Protein AF-A0A7S1HQN5-F1 (afdb_monomer)

Radius of gyration: 40.68 Å; Cα contacts (8 Å, |Δi|>4): 90; chains: 1; bounding box: 70×64×127 Å

Organism: NCBI:txid118079

Foldseek 3Di:
DDDDDDDDDPDDPPPPPPPQPPDDDVVVLVVCVVVDDPLLLVLVCLVHVVSVVVVVDDDPPVPDPVSVVSVVVNVVVLVVVLVVLVVVLVVLVVVLVVLVVVLVVLVVVLVVLVVVLVVLVVVLVVLVVVVVVLVVCCVPPDPVVNVVCCVPPVPDPDDSVVVNVVSVVVSVVSVVVSVVSVVVSVVSVVVSVVSVVVSVVSVVPDDDD

Mean predicted aligned error: 15.64 Å

Solvent-accessible surface area (backbone atoms only — not comparable to full-atom values): 12217 Å² total; per-residue (Å²): 139,89,81,87,79,88,83,87,77,86,74,80,77,76,72,79,76,74,76,70,87,78,71,82,54,69,71,58,52,56,51,48,62,74,74,43,58,73,73,55,47,55,46,49,19,74,77,30,70,72,50,28,69,71,68,71,54,83,82,66,52,91,82,38,71,66,43,52,52,47,50,50,50,48,52,52,50,53,51,50,51,51,52,52,49,51,52,53,46,53,51,48,53,51,52,48,52,50,53,52,51,52,48,50,53,45,51,51,53,41,50,51,36,50,50,50,42,53,53,53,51,50,52,50,53,50,53,51,50,51,51,53,51,53,51,49,45,62,73,71,45,58,71,72,57,43,56,49,44,54,71,68,71,61,72,59,96,63,59,71,66,60,56,47,53,52,48,52,53,50,48,52,50,40,52,51,52,38,52,50,45,52,52,53,46,53,53,50,51,55,52,44,51,55,47,53,49,52,44,51,54,51,58,70,74,47,82,80,132

InterPro domains:
  IPR001810 F-box domain [PF00646] (23-55)
  IPR001810 F-box domain [PS50181] (18-70)
  IPR001810 F-box domain [SM00256] (24-64)
  IPR036047 F-box-like domain superfamily [SSF81383] (16-56)

Structure (mmCIF, N/CA/C/O backbone):
data_AF-A0A7S1HQN5-F1
#
_entry.id   AF-A0A7S1HQN5-F1
#
loop_
_atom_site.group_PDB
_atom_site.id
_atom_site.type_symbol
_atom_site.label_atom_id
_atom_site.label_alt_id
_atom_site.label_comp_id
_atom_site.label_asym_id
_atom_site.label_entity_id
_atom_site.label_seq_id
_atom_site.pdbx_PDB_ins_code
_atom_site.Cartn_x
_atom_site.Cartn_y
_atom_site.Cartn_z
_atom_site.occupancy
_atom_site.B_iso_or_equiv
_atom_site.auth_seq_id
_atom_site.auth_comp_id
_atom_site.auth_asym_id
_atom_site.auth_atom_id
_atom_site.pdbx_PDB_model_num
ATOM 1 N N . GLU A 1 1 ? 29.131 -51.169 -78.492 1.00 39.38 1 GLU A N 1
ATOM 2 C CA . GLU A 1 1 ? 29.916 -50.531 -77.412 1.00 39.38 1 GLU A CA 1
ATOM 3 C C . GLU A 1 1 ? 29.096 -49.337 -76.924 1.00 39.38 1 GLU A C 1
ATOM 5 O O . GLU A 1 1 ? 28.818 -48.456 -77.717 1.00 39.38 1 GLU A O 1
ATOM 10 N N . HIS A 1 2 ? 28.244 -49.525 -75.914 1.00 34.28 2 HIS A N 1
ATOM 11 C CA . HIS A 1 2 ? 28.495 -49.282 -74.481 1.00 34.28 2 HIS A CA 1
ATOM 12 C C . HIS A 1 2 ? 28.687 -47.797 -74.118 1.00 34.28 2 HIS A C 1
ATOM 14 O O . HIS A 1 2 ? 29.642 -47.168 -74.552 1.00 34.28 2 HIS A O 1
ATOM 20 N N . GLY A 1 3 ? 27.779 -47.301 -73.265 1.00 35.25 3 GLY A N 1
ATOM 21 C CA . GLY A 1 3 ? 27.790 -45.986 -72.606 1.00 35.25 3 GLY A CA 1
ATOM 22 C C . GLY A 1 3 ? 26.376 -45.388 -72.574 1.00 35.25 3 GLY A C 1
ATOM 23 O O . GLY A 1 3 ? 25.961 -44.786 -73.553 1.00 35.25 3 GLY A O 1
ATOM 24 N N . SER A 1 4 ? 25.508 -45.744 -71.612 1.00 40.41 4 SER A N 1
ATOM 25 C CA . SER A 1 4 ? 25.346 -45.084 -70.290 1.00 40.41 4 SER A CA 1
ATOM 26 C C . SER A 1 4 ? 25.124 -43.570 -70.428 1.00 40.41 4 SER A C 1
ATOM 28 O O . SER A 1 4 ? 25.967 -42.897 -70.993 1.00 40.41 4 SER A O 1
ATOM 30 N N . GLY A 1 5 ? 24.065 -42.929 -69.936 1.00 34.41 5 GLY A N 1
ATOM 31 C CA . GLY A 1 5 ? 23.124 -43.244 -68.861 1.00 34.41 5 GLY A CA 1
ATOM 32 C C . GLY A 1 5 ? 22.882 -41.952 -68.053 1.00 34.41 5 GLY A C 1
ATOM 33 O O . GLY A 1 5 ? 23.788 -41.131 -67.966 1.00 34.41 5 GLY A O 1
ATOM 34 N N . ALA A 1 6 ? 21.693 -41.824 -67.448 1.00 37.53 6 ALA A N 1
ATOM 35 C CA . ALA A 1 6 ? 21.237 -40.749 -66.542 1.00 37.53 6 ALA A CA 1
ATOM 36 C C . ALA A 1 6 ? 20.965 -39.381 -67.212 1.00 37.53 6 ALA A C 1
ATOM 38 O O . ALA A 1 6 ? 21.743 -38.887 -68.010 1.00 37.53 6 ALA A O 1
ATOM 39 N N . GLY A 1 7 ? 19.844 -38.700 -66.982 1.00 34.91 7 GLY A N 1
ATOM 40 C CA . GLY A 1 7 ? 19.031 -38.632 -65.770 1.00 34.91 7 GLY A CA 1
ATOM 41 C C . GLY A 1 7 ? 18.959 -37.160 -65.362 1.00 34.91 7 GLY A C 1
ATOM 42 O O . GLY A 1 7 ? 19.667 -36.737 -64.458 1.00 34.91 7 GLY A O 1
ATOM 43 N N . GLY A 1 8 ? 18.168 -36.365 -66.088 1.00 33.06 8 GLY A N 1
ATOM 44 C CA . GLY A 1 8 ? 17.958 -34.946 -65.801 1.00 33.06 8 GLY A CA 1
ATOM 45 C C . GLY A 1 8 ? 16.796 -34.761 -64.834 1.00 33.06 8 GLY A C 1
ATOM 46 O O . GLY A 1 8 ? 15.653 -34.631 -65.260 1.00 33.06 8 GLY A O 1
ATOM 47 N N . VAL A 1 9 ? 17.093 -34.786 -63.537 1.00 39.12 9 VAL A N 1
ATOM 48 C CA . VAL A 1 9 ? 16.207 -34.274 -62.488 1.00 39.12 9 VAL A CA 1
ATOM 49 C C . VAL A 1 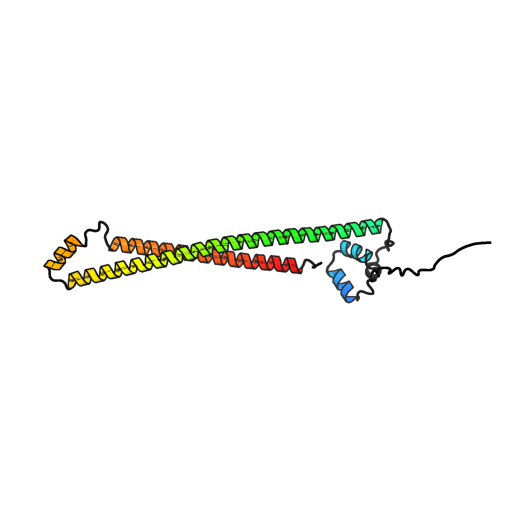9 ? 16.434 -32.764 -62.436 1.00 39.12 9 VAL A C 1
ATOM 51 O O . VAL A 1 9 ? 17.484 -32.319 -61.980 1.00 39.12 9 VAL A O 1
ATOM 54 N N . GLU A 1 10 ? 15.483 -31.968 -62.932 1.00 36.59 10 GLU A N 1
ATOM 55 C CA . GLU A 1 10 ? 15.462 -30.528 -62.657 1.00 36.59 10 GLU A CA 1
ATOM 56 C C . GLU A 1 10 ? 15.078 -30.313 -61.189 1.00 36.59 10 GLU A C 1
ATOM 58 O O . GLU A 1 10 ? 13.911 -30.265 -60.798 1.00 36.59 10 GLU A O 1
ATOM 63 N N . GLU A 1 11 ? 16.108 -30.225 -60.355 1.00 38.91 11 GLU A N 1
ATOM 64 C CA . GLU A 1 11 ? 16.014 -29.766 -58.981 1.00 38.91 11 GLU A CA 1
ATOM 65 C C . GLU A 1 11 ? 15.748 -28.255 -58.992 1.00 38.91 11 GLU A C 1
ATOM 67 O O . GLU A 1 11 ? 16.627 -27.431 -59.255 1.00 38.91 11 GLU A O 1
ATOM 72 N N . GLY A 1 12 ? 14.497 -27.882 -58.720 1.00 36.81 12 GLY A N 1
ATOM 73 C CA . GLY A 1 12 ? 14.101 -26.501 -58.493 1.00 36.81 12 GLY A CA 1
ATOM 74 C C . GLY A 1 12 ? 14.833 -25.914 -57.286 1.00 36.81 12 GLY A C 1
ATOM 75 O O . GLY A 1 12 ? 14.381 -26.043 -56.146 1.00 36.81 12 GLY A O 1
ATOM 76 N N . ARG A 1 13 ? 15.936 -25.201 -57.535 1.00 34.81 13 ARG A N 1
ATOM 77 C CA . ARG A 1 13 ? 16.489 -24.229 -56.587 1.00 34.81 13 ARG A CA 1
ATOM 78 C C . ARG A 1 13 ? 15.478 -23.099 -56.418 1.00 34.81 13 ARG A C 1
ATOM 80 O O . ARG A 1 13 ? 15.417 -22.164 -57.210 1.00 34.81 13 ARG A O 1
ATOM 87 N N . LYS A 1 14 ? 14.686 -23.182 -55.350 1.00 39.41 14 LYS A N 1
ATOM 88 C CA . LYS A 1 14 ? 14.044 -22.012 -54.751 1.00 39.41 14 LYS A CA 1
ATOM 89 C C . LYS A 1 14 ? 15.152 -21.150 -54.153 1.00 39.41 14 LYS A C 1
ATOM 91 O O . LYS A 1 14 ? 15.504 -21.318 -52.987 1.00 39.41 14 LYS A O 1
ATOM 96 N N . ASP A 1 15 ? 15.710 -20.254 -54.961 1.00 34.53 15 ASP A N 1
ATOM 97 C CA . ASP A 1 15 ? 16.406 -19.089 -54.430 1.00 34.53 15 ASP A CA 1
ATOM 98 C C . ASP A 1 15 ? 15.402 -18.350 -53.547 1.00 34.53 15 ASP A C 1
ATOM 100 O O . ASP A 1 15 ? 14.388 -17.826 -54.014 1.00 34.53 15 ASP A O 1
ATOM 104 N N . GLY A 1 16 ? 15.648 -18.408 -52.237 1.00 33.78 16 GLY A N 1
ATOM 105 C CA . GLY A 1 16 ? 14.905 -17.660 -51.243 1.00 33.78 16 GLY A CA 1
ATOM 106 C C . GLY A 1 16 ? 14.997 -16.194 -51.614 1.00 33.78 16 GLY A C 1
ATOM 107 O O . GLY A 1 16 ? 16.048 -15.576 -51.447 1.00 33.78 16 GLY A O 1
ATOM 108 N N . GLY A 1 17 ? 13.898 -15.677 -52.163 1.00 30.86 17 GLY A N 1
ATOM 109 C CA . GLY A 1 17 ? 13.724 -14.281 -52.503 1.00 30.86 17 GLY A CA 1
ATOM 110 C C . GLY A 1 17 ? 14.035 -13.440 -51.280 1.00 30.86 17 GLY A C 1
ATOM 111 O O . GLY A 1 17 ? 13.214 -13.282 -50.383 1.00 30.86 17 GLY A O 1
ATOM 112 N N . MET A 1 18 ? 15.250 -12.906 -51.250 1.00 33.25 18 MET A N 1
ATOM 113 C CA . MET A 1 18 ? 15.574 -11.714 -50.500 1.00 33.25 18 MET A CA 1
ATOM 114 C C . MET A 1 18 ? 14.695 -10.644 -51.138 1.00 33.25 18 MET A C 1
ATOM 116 O O . MET A 1 18 ? 15.048 -10.117 -52.194 1.00 33.25 18 MET A O 1
ATOM 120 N N . GLU A 1 19 ? 13.493 -10.450 -50.581 1.00 38.66 19 GLU A N 1
ATOM 121 C CA . GLU A 1 19 ? 12.560 -9.405 -50.983 1.00 38.66 19 GLU A CA 1
ATOM 122 C C . GLU A 1 19 ? 13.375 -8.121 -51.078 1.00 38.66 19 GLU A C 1
ATOM 124 O O . GLU A 1 19 ? 13.822 -7.552 -50.077 1.00 38.66 19 GLU A O 1
ATOM 129 N N . ARG A 1 20 ? 13.684 -7.721 -52.316 1.00 39.41 20 ARG A N 1
ATOM 130 C CA . ARG A 1 20 ? 14.292 -6.427 -52.569 1.00 39.41 20 ARG A CA 1
ATOM 131 C C . ARG A 1 20 ? 13.315 -5.444 -51.949 1.00 39.41 20 ARG A C 1
ATOM 133 O O . ARG A 1 20 ? 12.133 -5.484 -52.272 1.00 39.41 20 ARG A O 1
ATOM 140 N N . LEU A 1 21 ? 13.809 -4.596 -51.052 1.00 41.56 21 LEU A N 1
ATOM 141 C CA . LEU A 1 21 ? 13.111 -3.399 -50.596 1.00 41.56 21 LEU A CA 1
ATOM 142 C C . LEU A 1 21 ? 12.893 -2.509 -51.826 1.00 41.56 21 LEU A C 1
ATOM 144 O O . LEU A 1 21 ? 13.684 -1.617 -52.131 1.00 41.56 21 LEU A O 1
ATOM 148 N N . VAL A 1 22 ? 11.870 -2.853 -52.603 1.00 45.41 22 VAL A N 1
ATOM 149 C CA . VAL A 1 22 ? 11.403 -2.124 -53.767 1.00 45.41 22 VAL A CA 1
ATOM 150 C C . VAL A 1 22 ? 10.693 -0.907 -53.197 1.00 45.41 22 VAL A C 1
ATOM 152 O O . VAL A 1 22 ? 9.577 -0.978 -52.703 1.00 45.41 22 VAL A O 1
ATOM 155 N N . GLU A 1 23 ? 11.445 0.190 -53.229 1.00 50.91 23 GLU A N 1
ATOM 156 C CA . GLU A 1 23 ? 10.967 1.569 -53.233 1.00 50.91 23 GLU A CA 1
ATOM 157 C C . GLU A 1 23 ? 10.279 2.038 -51.949 1.00 50.91 23 GLU A C 1
ATOM 159 O O . GLU A 1 23 ? 9.060 2.035 -51.821 1.00 50.91 23 GLU A O 1
ATOM 164 N N . LEU A 1 24 ? 11.080 2.553 -51.009 1.00 55.91 24 LEU A N 1
ATOM 165 C CA . LEU A 1 24 ? 10.536 3.441 -49.985 1.00 55.91 24 LEU A CA 1
ATOM 166 C C . LEU A 1 24 ? 10.053 4.750 -50.646 1.00 55.91 24 LEU A C 1
ATOM 168 O O . LEU A 1 24 ? 10.852 5.394 -51.331 1.00 55.91 24 LEU A O 1
ATOM 172 N N . PRO A 1 25 ? 8.797 5.175 -50.413 1.00 62.53 25 PRO A N 1
ATOM 173 C CA . PRO A 1 25 ? 8.310 6.504 -50.771 1.00 62.53 25 PRO A CA 1
ATOM 174 C C . PRO A 1 25 ? 9.179 7.610 -50.156 1.00 62.53 25 PRO A C 1
ATOM 176 O O . PRO A 1 25 ? 9.590 7.508 -48.997 1.00 62.53 25 PRO A O 1
ATOM 179 N N . GLU A 1 26 ? 9.414 8.694 -50.897 1.00 53.81 26 GLU A N 1
ATOM 180 C CA . GLU A 1 26 ? 10.241 9.834 -50.455 1.00 53.81 26 GLU A CA 1
ATOM 181 C C . GLU A 1 26 ? 9.773 10.426 -49.115 1.00 53.81 26 GLU A C 1
ATOM 183 O O . GLU A 1 26 ? 10.587 10.815 -48.279 1.00 53.81 26 GLU A O 1
ATOM 188 N N . SER A 1 27 ? 8.464 10.395 -48.849 1.00 58.38 27 SER A N 1
ATOM 189 C CA . SER A 1 27 ? 7.867 10.834 -47.583 1.00 58.38 27 SER A CA 1
ATOM 190 C C . SER A 1 27 ? 8.352 10.029 -46.370 1.00 58.38 27 SER A C 1
ATOM 192 O O . SER A 1 27 ? 8.625 10.605 -45.315 1.00 58.38 27 SER A O 1
ATOM 194 N N . LEU A 1 28 ? 8.525 8.712 -46.520 1.00 59.78 28 LEU A N 1
ATOM 195 C CA . LEU A 1 28 ? 9.076 7.832 -45.485 1.00 59.78 28 LEU A CA 1
ATOM 196 C C . LEU A 1 28 ? 10.587 8.029 -45.329 1.00 59.78 28 LEU A C 1
ATOM 198 O O . LEU A 1 28 ? 11.104 7.953 -44.216 1.00 59.78 28 LEU A O 1
ATOM 202 N N . LEU A 1 29 ? 11.287 8.338 -46.423 1.00 58.00 29 LEU A N 1
ATOM 203 C CA . LEU A 1 29 ? 12.709 8.677 -46.401 1.00 58.00 29 LEU A CA 1
ATOM 204 C C . LEU A 1 29 ? 12.960 9.950 -45.575 1.00 58.00 29 LEU A C 1
ATOM 206 O O . LEU A 1 29 ? 13.822 9.961 -44.699 1.00 58.00 29 LEU A O 1
ATOM 210 N N . CYS A 1 30 ? 12.154 10.995 -45.784 1.00 53.50 30 CYS A N 1
ATOM 211 C CA . CYS A 1 30 ? 12.228 12.241 -45.018 1.00 53.50 30 CYS A CA 1
ATOM 212 C C . CYS A 1 30 ? 11.888 12.050 -43.531 1.00 53.50 30 CYS A C 1
ATOM 214 O O . CYS A 1 30 ? 12.485 12.703 -42.674 1.00 53.50 30 CYS A O 1
ATOM 216 N N . GLU A 1 31 ? 10.957 11.152 -43.198 1.00 60.62 31 GLU A N 1
ATOM 217 C CA . GLU A 1 31 ? 10.684 10.793 -41.802 1.00 60.62 31 GLU A CA 1
ATOM 218 C C . GLU A 1 31 ? 11.842 10.042 -41.139 1.00 60.62 31 GLU A C 1
ATOM 220 O O . GLU A 1 31 ? 12.148 10.302 -39.973 1.00 60.62 31 GLU A O 1
ATOM 225 N N . LEU A 1 32 ? 12.495 9.129 -41.862 1.00 61.09 32 LEU A N 1
ATOM 226 C CA . LEU A 1 32 ? 13.685 8.427 -41.379 1.00 61.09 32 LEU A CA 1
ATOM 227 C C . LEU A 1 32 ? 14.836 9.416 -41.139 1.00 61.09 32 LEU A C 1
ATOM 229 O O . LEU A 1 32 ? 15.440 9.401 -40.071 1.00 61.09 32 LEU A O 1
ATOM 233 N N . LEU A 1 33 ? 15.070 10.353 -42.060 1.00 56.06 33 LEU A N 1
ATOM 234 C CA . LEU A 1 33 ? 16.088 11.404 -41.914 1.00 56.06 33 LEU A CA 1
ATOM 235 C C . LEU A 1 33 ? 15.863 12.312 -40.692 1.00 56.06 33 LEU A C 1
ATOM 237 O O . LEU A 1 33 ? 16.822 12.833 -40.135 1.00 56.06 33 LEU A O 1
ATOM 241 N N . ARG A 1 34 ? 14.613 12.486 -40.243 1.00 55.81 34 ARG A N 1
ATOM 242 C CA . ARG A 1 34 ? 14.280 13.259 -39.030 1.00 55.81 34 ARG A CA 1
ATOM 243 C C . ARG A 1 34 ? 14.405 12.465 -37.729 1.00 55.81 34 ARG A C 1
ATOM 245 O O . ARG A 1 34 ? 14.485 13.071 -36.665 1.00 55.81 34 ARG A O 1
ATOM 252 N N . LYS A 1 35 ? 14.346 11.132 -37.795 1.00 59.56 35 LYS A N 1
ATOM 253 C CA . LYS A 1 35 ? 14.311 10.239 -36.621 1.00 59.56 35 LYS A CA 1
ATOM 254 C C . LYS A 1 35 ? 15.674 9.634 -36.271 1.00 59.56 35 LYS A C 1
ATOM 256 O O . LYS A 1 35 ? 15.827 9.159 -35.149 1.00 59.56 35 LYS A O 1
ATOM 261 N N . PHE A 1 36 ? 16.622 9.620 -37.206 1.00 58.66 36 PHE A N 1
ATOM 262 C CA . PHE A 1 36 ? 17.917 8.951 -37.066 1.00 58.66 36 PHE A CA 1
ATOM 263 C C . PHE A 1 36 ? 19.077 9.952 -37.171 1.00 58.66 36 PHE A C 1
ATOM 265 O O . PHE A 1 36 ? 19.062 10.831 -38.027 1.00 58.66 36 PHE A O 1
ATOM 272 N N . ASP A 1 37 ? 20.098 9.799 -36.323 1.00 57.59 37 ASP A N 1
ATOM 273 C CA . ASP A 1 37 ? 21.313 10.623 -36.366 1.00 57.59 37 ASP A CA 1
ATOM 274 C C . ASP A 1 37 ? 22.158 10.316 -37.626 1.00 57.59 37 ASP A C 1
ATOM 276 O O . ASP A 1 37 ? 22.124 9.206 -38.164 1.00 57.59 37 ASP A O 1
ATOM 280 N N . THR A 1 38 ? 22.983 11.268 -38.081 1.00 54.00 38 THR A N 1
ATOM 281 C CA . THR A 1 38 ? 23.842 11.172 -39.285 1.00 54.00 38 THR A CA 1
ATOM 282 C C . THR A 1 38 ? 24.621 9.849 -39.449 1.00 54.00 38 THR A C 1
ATOM 284 O O . THR A 1 38 ? 24.620 9.302 -40.554 1.00 54.00 38 THR A O 1
ATOM 287 N N . PRO A 1 39 ? 25.256 9.263 -38.407 1.00 54.50 39 PRO A N 1
ATOM 288 C CA . PRO A 1 39 ? 25.936 7.968 -38.545 1.00 54.50 39 PRO A CA 1
ATOM 289 C C . PRO A 1 39 ? 24.979 6.779 -38.742 1.00 54.50 39 PRO A C 1
ATOM 291 O O . PRO A 1 39 ? 25.347 5.782 -39.362 1.00 54.50 39 PRO A O 1
ATOM 294 N N . GLU A 1 40 ? 23.744 6.866 -38.250 1.00 57.56 40 GLU A N 1
ATOM 295 C CA . GLU A 1 40 ? 22.728 5.818 -38.412 1.00 57.56 40 GLU A CA 1
ATOM 296 C C . GLU A 1 40 ? 22.106 5.858 -39.800 1.00 57.56 40 GLU A C 1
ATOM 298 O O . GLU A 1 40 ? 21.825 4.811 -40.381 1.00 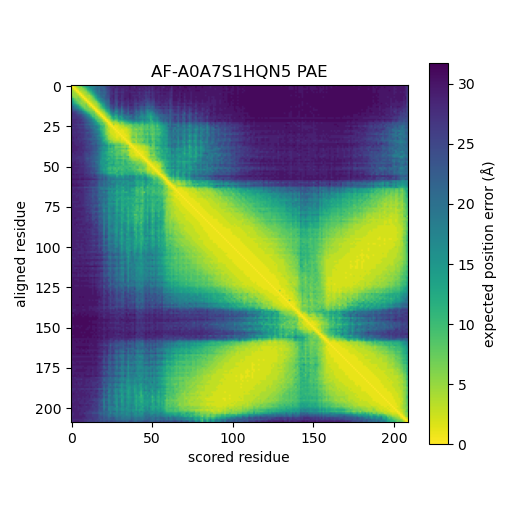57.56 40 GLU A O 1
ATOM 303 N N . LEU A 1 41 ? 21.964 7.059 -40.354 1.00 62.38 41 LEU A N 1
ATOM 304 C CA . LEU A 1 41 ? 21.535 7.275 -41.728 1.00 62.38 41 LEU A CA 1
ATOM 305 C C . LEU A 1 41 ? 22.554 6.746 -42.735 1.00 62.38 41 LEU A C 1
ATOM 307 O O . LEU A 1 41 ? 22.154 6.104 -43.700 1.00 62.38 41 LEU A O 1
ATOM 311 N N . LEU A 1 42 ? 23.855 6.913 -42.478 1.00 55.66 42 LEU A N 1
ATOM 312 C CA . LEU A 1 42 ? 24.919 6.319 -43.298 1.00 55.66 42 LEU A CA 1
ATOM 313 C C . LEU A 1 42 ? 24.898 4.783 -43.254 1.00 55.66 42 LEU A C 1
ATOM 315 O O . LEU A 1 42 ? 25.046 4.123 -44.282 1.00 55.66 42 LEU A O 1
ATOM 319 N N . ALA A 1 43 ? 24.647 4.193 -42.084 1.00 57.75 43 ALA A N 1
ATOM 320 C CA . ALA A 1 43 ? 24.507 2.744 -41.955 1.00 57.75 43 ALA A CA 1
ATOM 321 C C . ALA A 1 43 ? 23.233 2.198 -42.632 1.00 57.75 43 ALA A C 1
ATOM 323 O O . ALA A 1 43 ? 23.263 1.113 -43.216 1.00 57.75 43 ALA A O 1
ATOM 324 N N . LEU A 1 44 ? 22.127 2.949 -42.584 1.00 60.22 44 LEU A N 1
ATOM 325 C CA . LEU A 1 44 ? 20.869 2.620 -43.263 1.00 60.22 44 LEU A CA 1
ATOM 326 C C . LEU A 1 44 ? 20.974 2.809 -44.789 1.00 60.22 44 LEU A C 1
ATOM 328 O O . LEU A 1 44 ? 20.416 2.030 -45.559 1.00 60.22 44 LEU A O 1
ATOM 332 N N . ALA A 1 45 ? 21.730 3.811 -45.236 1.00 60.22 45 ALA A N 1
ATOM 333 C CA . ALA A 1 45 ? 22.074 4.028 -46.638 1.00 60.22 45 ALA A CA 1
ATOM 334 C C . ALA A 1 45 ? 22.897 2.864 -47.208 1.00 60.22 45 ALA A C 1
ATOM 336 O O . ALA A 1 45 ? 22.654 2.432 -48.332 1.00 60.22 45 ALA A O 1
ATOM 337 N N . CYS A 1 46 ? 23.774 2.251 -46.408 1.00 55.84 46 CYS A N 1
ATOM 338 C CA . CYS A 1 46 ? 24.479 1.031 -46.812 1.00 55.84 46 CYS A CA 1
ATOM 339 C C . CYS A 1 46 ? 23.521 -0.161 -47.037 1.00 55.84 46 CYS A C 1
ATOM 341 O O . CYS A 1 46 ? 23.805 -1.062 -47.825 1.00 55.84 46 CYS A O 1
ATOM 343 N N . THR A 1 47 ? 22.362 -0.217 -46.383 1.00 55.00 47 THR A N 1
ATOM 344 C CA . THR A 1 47 ? 21.396 -1.309 -46.600 1.00 55.00 47 THR A CA 1
ATOM 345 C C . THR A 1 47 ? 20.322 -0.979 -47.638 1.00 55.00 47 THR A C 1
ATOM 347 O O . THR A 1 47 ? 19.641 -1.896 -48.098 1.00 55.00 47 THR A O 1
ATOM 350 N N . CYS A 1 48 ? 20.182 0.286 -48.048 1.00 59.44 48 CYS A N 1
ATOM 351 C CA . CYS A 1 48 ? 19.143 0.743 -48.967 1.00 59.44 48 CYS A CA 1
ATOM 352 C C . CYS A 1 48 ? 19.711 1.673 -50.055 1.00 59.44 48 CYS A C 1
ATOM 354 O O . CYS A 1 48 ? 20.041 2.830 -49.799 1.00 59.44 48 CYS A O 1
ATOM 356 N N . ARG A 1 49 ? 19.765 1.176 -51.302 1.00 56.88 49 ARG A N 1
ATOM 357 C CA . ARG A 1 49 ? 20.363 1.867 -52.463 1.00 56.88 49 ARG A CA 1
ATOM 358 C C . ARG A 1 49 ? 19.805 3.285 -52.685 1.00 56.88 49 ARG A C 1
ATOM 360 O O . ARG A 1 49 ? 20.590 4.206 -52.870 1.00 56.88 49 ARG A O 1
ATOM 367 N N . LYS A 1 50 ? 18.483 3.475 -52.560 1.00 57.09 50 LYS A N 1
ATOM 368 C CA . LYS A 1 50 ? 17.826 4.790 -52.717 1.00 57.09 50 LYS A CA 1
ATOM 369 C C . LYS A 1 50 ? 18.185 5.793 -51.608 1.00 57.09 50 LYS A C 1
ATOM 371 O O . LYS A 1 50 ? 18.278 6.984 -51.871 1.00 57.09 50 LYS A O 1
ATOM 376 N N . LEU A 1 51 ? 18.420 5.329 -50.375 1.00 57.00 51 LEU A N 1
ATOM 377 C CA . LEU A 1 51 ? 18.909 6.193 -49.287 1.00 57.00 51 LEU A CA 1
ATOM 378 C C . LEU A 1 51 ? 20.358 6.627 -49.531 1.00 57.00 51 LEU A C 1
ATOM 380 O O . LEU A 1 51 ? 20.722 7.744 -49.184 1.00 57.00 51 LEU A O 1
ATOM 384 N N . ASN A 1 52 ? 21.167 5.766 -50.147 1.00 55.69 52 ASN A N 1
ATOM 385 C CA . ASN A 1 52 ? 22.552 6.077 -50.490 1.00 55.69 52 ASN A CA 1
ATOM 386 C C . ASN A 1 52 ? 22.659 7.128 -51.603 1.00 55.69 52 ASN A C 1
ATOM 388 O O . ASN A 1 52 ? 23.415 8.087 -51.475 1.00 55.69 52 ASN A O 1
ATOM 392 N N . GLU A 1 53 ? 21.838 6.988 -52.648 1.00 60.22 53 GLU A N 1
ATOM 393 C CA . GLU A 1 53 ? 21.720 7.972 -53.734 1.00 60.22 53 GLU A CA 1
ATOM 394 C C . GLU A 1 53 ? 21.284 9.351 -53.211 1.00 60.22 53 GLU A C 1
ATOM 396 O O . GLU A 1 53 ? 21.772 10.374 -53.684 1.00 60.22 53 GLU A O 1
ATOM 401 N N . PHE A 1 54 ? 20.424 9.388 -52.187 1.00 56.31 54 PHE A N 1
ATOM 402 C CA . PHE A 1 54 ? 19.921 10.631 -51.597 1.00 56.31 54 PHE A CA 1
ATOM 403 C C . PHE A 1 54 ? 20.911 11.314 -50.635 1.00 56.31 54 PHE A C 1
ATOM 405 O O . PHE A 1 54 ? 20.934 12.538 -50.536 1.00 56.31 54 PHE A O 1
ATOM 412 N N . VAL A 1 55 ? 21.732 10.545 -49.910 1.00 57.69 55 VAL A N 1
ATOM 413 C CA . VAL A 1 55 ? 22.687 11.075 -48.911 1.00 57.69 55 VAL A CA 1
ATOM 414 C C . VAL A 1 55 ? 24.001 11.554 -49.556 1.00 57.69 55 VAL A C 1
ATOM 416 O O . VAL A 1 55 ? 24.786 12.242 -48.907 1.00 57.69 55 VAL A O 1
ATOM 419 N N . GLY A 1 56 ? 24.245 11.246 -50.836 1.00 51.28 56 GLY A N 1
ATOM 420 C CA . GLY A 1 56 ? 25.433 11.709 -51.567 1.00 51.28 56 GLY A CA 1
ATOM 421 C C . GLY A 1 56 ? 26.755 11.142 -51.033 1.00 51.28 56 GLY A C 1
ATOM 422 O O . GLY A 1 56 ? 27.823 11.683 -51.315 1.00 51.28 56 GLY A O 1
ATOM 423 N N . ALA A 1 57 ? 26.699 10.070 -50.238 1.00 51.94 57 ALA A N 1
ATOM 424 C CA . ALA A 1 57 ? 27.878 9.403 -49.708 1.00 51.94 57 ALA A CA 1
ATOM 425 C C . ALA A 1 57 ? 28.505 8.508 -50.788 1.00 51.94 57 ALA A C 1
ATOM 427 O O . ALA A 1 57 ? 27.792 7.851 -51.546 1.00 51.94 57 ALA A O 1
ATOM 428 N N . HIS A 1 58 ? 29.843 8.471 -50.855 1.00 52.22 58 HIS A N 1
ATOM 429 C CA . HIS A 1 58 ? 30.582 7.541 -51.713 1.00 52.22 58 HIS A CA 1
ATOM 430 C C . HIS A 1 58 ? 29.989 6.130 -51.601 1.00 52.22 58 HIS A C 1
ATOM 432 O O . HIS A 1 58 ? 29.861 5.588 -50.501 1.00 52.22 58 HIS A O 1
ATOM 438 N N . VAL A 1 59 ? 29.607 5.552 -52.743 1.00 53.47 59 VAL A N 1
ATOM 439 C CA . VAL A 1 59 ? 29.008 4.219 -52.830 1.00 53.47 59 VAL A CA 1
ATOM 440 C C . VAL A 1 59 ? 30.005 3.201 -52.277 1.00 53.47 59 VAL A C 1
ATOM 442 O O . VAL A 1 59 ? 30.948 2.808 -52.955 1.00 53.47 59 VAL A O 1
ATOM 445 N N . LEU A 1 60 ? 29.816 2.778 -51.026 1.00 57.53 60 LEU A N 1
ATOM 446 C CA . LEU A 1 60 ? 30.497 1.599 -50.507 1.00 57.53 60 LEU A CA 1
ATOM 447 C C . LEU A 1 60 ? 29.952 0.390 -51.269 1.00 57.53 60 LEU A C 1
ATOM 449 O O . LEU A 1 60 ? 28.784 0.029 -51.107 1.00 57.53 60 LEU A O 1
ATOM 453 N N . GLU A 1 61 ? 30.796 -0.208 -52.110 1.00 60.34 61 GLU A N 1
ATOM 454 C CA . GLU A 1 61 ? 30.454 -1.397 -52.891 1.00 60.34 61 GLU A CA 1
ATOM 455 C C . GLU A 1 61 ? 29.887 -2.497 -51.974 1.00 60.34 61 GLU A C 1
ATOM 457 O O . GLU A 1 61 ? 30.540 -2.882 -50.993 1.00 60.34 61 GLU A O 1
ATOM 462 N N . PRO A 1 62 ? 28.680 -3.021 -52.255 1.00 60.12 62 PRO A N 1
ATOM 463 C CA . PRO A 1 62 ? 28.111 -4.128 -51.502 1.00 60.12 62 PRO A CA 1
ATOM 464 C C . PRO A 1 62 ? 29.071 -5.324 -51.498 1.00 60.12 62 PRO A C 1
ATOM 466 O O . PRO A 1 62 ? 29.293 -5.968 -52.518 1.00 60.12 62 PRO A O 1
ATOM 469 N N . GLY A 1 63 ? 29.640 -5.635 -50.331 1.00 61.75 63 GLY A N 1
ATOM 470 C CA . GLY A 1 63 ? 30.623 -6.713 -50.176 1.00 61.75 63 GLY A CA 1
ATOM 471 C C . GLY A 1 63 ? 32.064 -6.254 -49.948 1.00 61.75 63 GLY A C 1
ATOM 472 O O . GLY A 1 63 ? 32.889 -7.108 -49.615 1.00 61.75 63 GLY A O 1
ATOM 473 N N . SER A 1 64 ? 32.353 -4.948 -50.029 1.00 76.69 64 SER A N 1
ATOM 474 C CA . SER A 1 64 ? 33.638 -4.394 -49.592 1.00 76.69 64 SER A CA 1
ATOM 475 C C . SER A 1 64 ? 33.877 -4.655 -48.098 1.00 76.69 64 SER A C 1
ATOM 477 O O . SER A 1 64 ? 32.946 -4.845 -47.305 1.00 76.69 64 SER A O 1
ATOM 479 N N . GLU A 1 65 ? 35.142 -4.686 -47.685 1.00 77.00 65 GLU A N 1
ATOM 480 C CA . GLU A 1 65 ? 35.489 -4.898 -46.277 1.00 77.00 65 GLU A CA 1
ATOM 481 C C . GLU A 1 65 ? 34.957 -3.762 -45.385 1.00 77.00 65 GLU A C 1
ATOM 483 O O . GLU A 1 65 ? 34.460 -4.003 -44.283 1.00 77.00 65 GLU A O 1
ATOM 488 N N . GLU A 1 66 ? 34.978 -2.530 -45.894 1.00 73.12 66 GLU A N 1
ATOM 489 C CA . GLU A 1 66 ? 34.427 -1.344 -45.233 1.00 73.12 66 GLU A CA 1
ATOM 490 C C . GLU A 1 66 ? 32.907 -1.441 -45.062 1.00 73.12 66 GLU A C 1
ATOM 492 O O . GLU A 1 66 ? 32.400 -1.179 -43.971 1.00 73.12 66 GLU A O 1
ATOM 497 N N . TYR A 1 67 ? 32.189 -1.926 -46.082 1.00 71.19 67 TYR A N 1
ATOM 498 C CA . TYR A 1 67 ? 30.753 -2.208 -46.017 1.00 71.19 67 TYR A CA 1
ATOM 499 C C . TYR A 1 67 ? 30.408 -3.246 -44.940 1.00 71.19 67 TYR A C 1
ATOM 501 O O . TYR A 1 67 ? 29.444 -3.095 -44.184 1.00 71.19 67 TYR A O 1
ATOM 509 N N . ARG A 1 68 ? 31.193 -4.328 -44.851 1.00 73.44 68 ARG A N 1
ATOM 510 C CA . ARG A 1 68 ? 30.984 -5.364 -43.825 1.00 73.44 68 ARG A CA 1
ATOM 511 C C . ARG A 1 68 ? 31.203 -4.799 -42.424 1.00 73.44 68 ARG A C 1
ATOM 513 O O . ARG A 1 68 ? 30.361 -5.014 -41.554 1.00 73.44 68 ARG A O 1
ATOM 520 N N . LYS A 1 69 ? 32.272 -4.021 -42.224 1.00 75.44 69 LYS A N 1
ATOM 521 C CA . LYS A 1 69 ? 32.591 -3.384 -40.936 1.00 75.44 69 LYS A CA 1
ATOM 522 C C . LYS A 1 69 ? 31.501 -2.408 -40.484 1.00 75.44 69 LYS A C 1
ATOM 524 O O . LYS A 1 69 ? 31.077 -2.474 -39.329 1.00 75.44 69 LYS A O 1
ATOM 529 N N . THR A 1 70 ? 31.001 -1.544 -41.369 1.00 76.00 70 THR A N 1
ATOM 530 C CA . THR A 1 70 ? 29.929 -0.585 -41.035 1.00 76.00 70 THR A CA 1
ATOM 531 C C . THR A 1 70 ? 28.600 -1.285 -40.748 1.00 76.00 70 THR A C 1
ATOM 533 O O . THR A 1 70 ? 27.944 -0.974 -39.750 1.00 76.00 70 THR A O 1
ATOM 536 N N . LYS A 1 71 ? 28.233 -2.299 -41.544 1.00 73.62 71 LYS A N 1
ATOM 537 C CA . LYS A 1 71 ? 27.044 -3.133 -41.300 1.00 73.62 71 LYS A CA 1
ATOM 538 C C . LYS A 1 71 ? 27.119 -3.865 -39.957 1.00 73.62 71 LYS A C 1
ATOM 540 O O . LYS A 1 71 ? 26.146 -3.865 -39.201 1.00 73.62 71 LYS A O 1
ATOM 545 N N . GLU A 1 72 ? 28.258 -4.473 -39.631 1.00 78.44 72 GLU A N 1
ATOM 546 C CA . GLU A 1 72 ? 28.462 -5.135 -38.339 1.00 78.44 72 GLU A CA 1
ATOM 547 C C . GLU A 1 72 ? 28.391 -4.152 -37.166 1.00 78.44 72 GLU A C 1
ATOM 549 O O . GLU A 1 72 ? 27.750 -4.454 -36.156 1.00 78.44 72 GLU A O 1
ATOM 554 N N . ALA A 1 73 ? 28.998 -2.968 -37.295 1.00 76.44 73 ALA A N 1
ATOM 555 C CA . ALA A 1 73 ? 28.931 -1.922 -36.277 1.00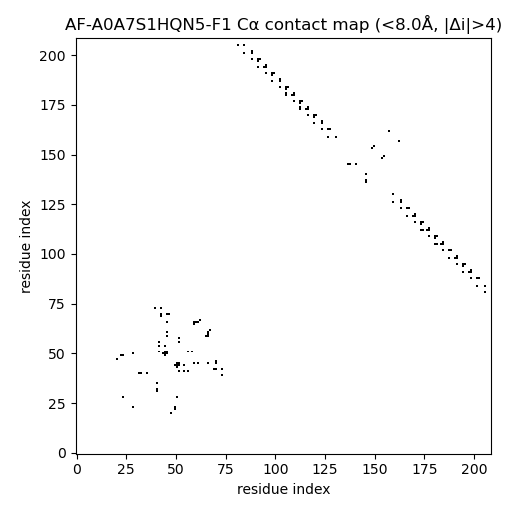 76.44 73 ALA A CA 1
ATOM 556 C C . ALA A 1 73 ? 27.480 -1.487 -36.006 1.00 76.44 73 ALA A C 1
ATOM 558 O O . ALA A 1 73 ? 27.063 -1.420 -34.845 1.00 76.44 73 ALA A O 1
ATOM 559 N N . PHE A 1 74 ? 26.682 -1.296 -37.059 1.00 79.00 74 PHE A N 1
ATOM 560 C CA . PHE A 1 74 ? 25.258 -0.975 -36.948 1.00 79.00 74 PHE A CA 1
ATOM 561 C C . PHE A 1 74 ? 24.454 -2.082 -36.257 1.00 79.00 74 PHE A C 1
ATOM 563 O O . PHE A 1 74 ? 23.693 -1.814 -35.323 1.00 79.00 74 PHE A O 1
ATOM 570 N N . LEU A 1 75 ? 24.642 -3.344 -36.660 1.00 79.50 75 LEU A N 1
ATOM 571 C CA . LEU A 1 75 ? 23.951 -4.480 -36.039 1.00 79.50 75 LEU A CA 1
ATOM 572 C C . LEU A 1 75 ? 24.312 -4.619 -34.553 1.00 79.50 75 LEU A C 1
ATOM 574 O O . LEU A 1 75 ? 23.425 -4.832 -33.721 1.00 79.50 75 LEU A O 1
ATOM 578 N N . ARG A 1 76 ? 25.588 -4.425 -34.196 1.00 81.62 76 ARG A N 1
ATOM 579 C CA . ARG A 1 76 ? 26.043 -4.392 -32.796 1.00 81.62 76 ARG A CA 1
ATOM 580 C C . ARG A 1 76 ? 25.385 -3.252 -32.020 1.00 81.62 76 ARG A C 1
ATOM 582 O O . ARG A 1 76 ? 24.910 -3.470 -30.905 1.00 81.62 76 ARG A O 1
ATOM 589 N N . GLN A 1 77 ? 25.309 -2.053 -32.596 1.00 81.44 77 GLN A N 1
ATOM 590 C CA . GLN A 1 77 ? 24.664 -0.899 -31.965 1.00 81.44 77 GLN A CA 1
ATOM 591 C C . GLN A 1 77 ? 23.161 -1.135 -31.749 1.00 81.44 77 GLN A C 1
ATOM 593 O O . GLN A 1 77 ? 22.657 -0.891 -30.649 1.00 81.44 77 GLN A O 1
ATOM 598 N N . LYS A 1 78 ? 22.456 -1.678 -32.750 1.00 80.12 78 LYS A N 1
ATOM 599 C CA . LYS A 1 78 ? 21.037 -2.056 -32.655 1.00 80.12 78 LYS A CA 1
ATOM 600 C C . LYS A 1 78 ? 20.805 -3.079 -31.540 1.00 80.12 78 LYS A C 1
ATOM 602 O O . LYS A 1 78 ? 19.942 -2.869 -30.686 1.00 80.12 78 LYS A O 1
ATOM 607 N N . LEU A 1 79 ? 21.618 -4.137 -31.488 1.00 83.00 79 LEU A N 1
ATOM 608 C CA . LEU A 1 79 ? 21.544 -5.160 -30.442 1.00 83.00 79 LEU A CA 1
ATOM 609 C C . LEU A 1 79 ? 21.819 -4.577 -29.048 1.00 83.00 79 LEU A C 1
ATOM 611 O O . LEU A 1 79 ? 21.125 -4.903 -28.085 1.00 83.00 79 LEU A O 1
ATOM 615 N N . ASN A 1 80 ? 22.800 -3.680 -28.925 1.00 84.75 80 ASN A N 1
ATOM 616 C CA . ASN A 1 80 ? 23.110 -3.010 -27.662 1.00 84.75 80 ASN A CA 1
ATOM 617 C C . ASN A 1 80 ? 21.957 -2.118 -27.185 1.00 84.75 80 ASN A C 1
ATOM 619 O O . ASN A 1 80 ? 21.629 -2.135 -25.996 1.00 84.75 80 ASN A O 1
ATOM 623 N N . ARG A 1 81 ? 21.301 -1.382 -28.091 1.00 85.00 81 ARG A N 1
ATOM 624 C CA . ARG A 1 81 ? 20.095 -0.595 -27.778 1.00 85.00 81 ARG A CA 1
ATOM 625 C C . ARG A 1 81 ? 18.959 -1.482 -27.295 1.00 85.00 81 ARG A C 1
ATOM 627 O O . ARG A 1 81 ? 18.370 -1.190 -26.256 1.00 85.00 81 ARG A O 1
ATOM 634 N N . GLN A 1 82 ? 18.716 -2.591 -27.989 1.00 84.31 82 GLN A N 1
ATOM 635 C CA . GLN A 1 82 ? 17.695 -3.564 -27.609 1.00 84.31 82 GLN A CA 1
ATOM 636 C C . GLN A 1 82 ? 17.974 -4.154 -26.222 1.00 84.31 82 GLN A C 1
ATOM 638 O O . GLN A 1 82 ? 17.108 -4.121 -25.353 1.00 84.31 82 GLN A O 1
ATOM 643 N N . ARG A 1 83 ? 19.204 -4.614 -25.963 1.00 87.69 83 ARG A N 1
ATOM 644 C CA . ARG A 1 83 ? 19.609 -5.134 -24.646 1.00 87.69 83 ARG A CA 1
ATOM 645 C C . ARG A 1 83 ? 19.478 -4.082 -23.547 1.00 87.69 83 ARG A C 1
ATOM 647 O O . ARG A 1 83 ? 19.027 -4.403 -22.451 1.00 87.69 83 ARG A O 1
ATOM 654 N N . LYS A 1 84 ? 19.849 -2.827 -23.821 1.00 89.06 84 LYS A N 1
ATOM 655 C CA . LYS A 1 84 ? 19.702 -1.715 -22.869 1.00 89.06 84 LYS A CA 1
ATOM 656 C C . LYS A 1 84 ? 18.231 -1.451 -22.547 1.00 89.06 84 LYS A C 1
ATOM 658 O O . LYS A 1 84 ? 17.902 -1.267 -21.379 1.00 89.06 84 LYS A O 1
ATOM 663 N N . ALA A 1 85 ? 17.360 -1.456 -23.553 1.00 86.94 85 ALA A N 1
ATOM 664 C CA . ALA A 1 85 ? 15.927 -1.287 -23.356 1.00 86.94 85 ALA A CA 1
ATOM 665 C C . ALA A 1 85 ? 15.313 -2.468 -22.588 1.00 86.94 85 ALA A C 1
ATOM 667 O O . ALA A 1 85 ? 14.594 -2.242 -21.622 1.00 86.94 85 ALA A O 1
ATOM 668 N N . GLN A 1 86 ? 15.688 -3.707 -22.920 1.00 89.38 86 GLN A N 1
ATOM 669 C CA . GLN A 1 86 ? 15.240 -4.896 -22.191 1.00 89.38 86 GLN A CA 1
ATOM 670 C C . GLN A 1 86 ? 15.661 -4.858 -20.717 1.00 89.38 86 GLN A C 1
ATOM 672 O O . GLN A 1 86 ? 14.851 -5.125 -19.838 1.00 89.38 86 GLN A O 1
ATOM 677 N N . ARG A 1 87 ? 16.911 -4.476 -20.421 1.00 92.25 87 ARG A N 1
ATOM 678 C CA . ARG A 1 87 ? 17.378 -4.318 -19.032 1.00 92.25 87 ARG A CA 1
ATOM 679 C C . ARG A 1 87 ? 16.547 -3.288 -18.272 1.00 92.25 87 ARG A C 1
ATOM 681 O O . ARG A 1 87 ? 16.149 -3.555 -17.147 1.00 92.25 87 ARG A O 1
ATOM 688 N N . LYS A 1 88 ? 16.263 -2.137 -18.890 1.00 92.31 88 LYS A N 1
ATOM 689 C CA . LYS A 1 88 ? 15.396 -1.111 -18.291 1.00 92.31 88 LYS A CA 1
ATOM 690 C C . LYS A 1 88 ? 13.980 -1.634 -18.039 1.00 92.31 88 LYS A C 1
ATOM 692 O O . LYS A 1 88 ? 13.441 -1.381 -16.970 1.00 92.31 88 LYS A O 1
ATOM 697 N N . ALA A 1 89 ? 13.406 -2.376 -18.987 1.00 92.06 89 ALA A N 1
ATOM 698 C CA . ALA A 1 89 ? 12.079 -2.968 -18.837 1.00 92.06 89 ALA A CA 1
ATOM 699 C C . ALA A 1 89 ? 12.040 -3.957 -17.666 1.00 92.06 89 ALA A C 1
ATOM 701 O O . ALA A 1 89 ? 11.167 -3.843 -16.814 1.00 92.06 89 ALA A O 1
ATOM 702 N N . ASN A 1 90 ? 13.034 -4.844 -17.568 1.00 94.12 90 ASN A N 1
ATOM 703 C CA . ASN A 1 90 ? 13.132 -5.802 -16.468 1.00 94.12 90 ASN A CA 1
ATOM 704 C C . ASN A 1 90 ? 13.246 -5.101 -15.102 1.00 94.12 90 ASN A C 1
ATOM 706 O O . ASN A 1 90 ? 12.610 -5.530 -14.148 1.00 94.12 90 ASN A O 1
ATOM 710 N N . ILE A 1 91 ? 14.030 -4.019 -15.002 1.00 95.62 91 ILE A N 1
ATOM 711 C CA . ILE A 1 91 ? 14.150 -3.238 -13.756 1.00 95.62 91 ILE A CA 1
ATOM 712 C C . ILE A 1 91 ? 12.791 -2.653 -13.359 1.00 95.62 91 ILE A C 1
ATOM 714 O O . ILE A 1 91 ? 12.368 -2.824 -12.219 1.00 95.62 91 ILE A O 1
ATOM 718 N N . LEU A 1 92 ? 12.080 -2.026 -14.302 1.00 95.50 92 LEU A N 1
ATOM 719 C CA . LEU A 1 92 ? 10.746 -1.475 -14.048 1.00 95.50 92 LEU A CA 1
ATOM 720 C C . LEU A 1 92 ? 9.743 -2.563 -13.641 1.00 95.50 92 LEU A C 1
ATOM 722 O O . LEU A 1 92 ? 8.947 -2.348 -12.733 1.00 95.50 92 LEU A O 1
ATOM 726 N N . GLU A 1 93 ? 9.783 -3.736 -14.274 1.00 95.44 93 GLU A N 1
ATOM 727 C CA . GLU A 1 93 ? 8.919 -4.867 -13.912 1.00 95.44 93 GLU A CA 1
ATOM 728 C C . GLU A 1 93 ? 9.202 -5.369 -12.489 1.00 95.44 93 GLU A C 1
ATOM 730 O O . GLU A 1 93 ? 8.256 -5.611 -11.737 1.00 95.44 93 GLU A O 1
ATOM 735 N N . CYS A 1 94 ? 10.472 -5.452 -12.081 1.00 96.75 94 CYS A N 1
ATOM 736 C CA . CYS A 1 94 ? 10.841 -5.764 -10.698 1.00 96.75 94 CYS A CA 1
ATOM 737 C C . CYS A 1 94 ? 10.325 -4.699 -9.716 1.00 96.75 94 CYS A C 1
ATOM 739 O O . CYS A 1 94 ? 9.682 -5.041 -8.726 1.00 96.75 94 CYS A O 1
ATOM 741 N N . GLU A 1 95 ? 10.523 -3.410 -10.011 1.00 96.88 95 GLU A N 1
ATOM 742 C CA . GLU A 1 95 ? 10.037 -2.316 -9.157 1.00 96.88 95 GLU A CA 1
ATOM 743 C C . GLU A 1 95 ? 8.507 -2.323 -9.013 1.00 96.88 95 GLU A C 1
ATOM 745 O O . GLU A 1 95 ? 7.981 -2.109 -7.919 1.00 96.88 95 GLU A O 1
ATOM 750 N N . ILE A 1 96 ? 7.780 -2.612 -10.097 1.00 97.44 96 ILE A N 1
ATOM 751 C CA . ILE A 1 96 ? 6.320 -2.783 -10.088 1.00 97.44 96 ILE A CA 1
ATOM 752 C C . ILE A 1 96 ? 5.922 -3.950 -9.180 1.00 97.44 96 ILE A C 1
ATOM 754 O O . ILE A 1 96 ? 4.981 -3.829 -8.390 1.00 97.44 96 ILE A O 1
ATOM 758 N N . GLN A 1 97 ? 6.617 -5.086 -9.268 1.00 97.62 97 GLN A N 1
ATOM 759 C CA . GLN A 1 97 ? 6.342 -6.239 -8.408 1.00 97.62 97 GLN A CA 1
ATOM 760 C C . GLN A 1 97 ? 6.576 -5.918 -6.930 1.00 97.62 97 GLN A C 1
ATOM 762 O O . GLN A 1 97 ? 5.752 -6.296 -6.093 1.00 97.62 97 GLN A O 1
ATOM 767 N N . ASP A 1 98 ? 7.643 -5.192 -6.606 1.00 97.56 98 ASP A N 1
ATOM 768 C CA . ASP A 1 98 ? 7.956 -4.809 -5.230 1.00 97.56 98 ASP A CA 1
ATOM 769 C C . ASP A 1 98 ? 6.941 -3.810 -4.669 1.00 97.56 98 ASP A C 1
ATOM 771 O O . ASP A 1 98 ? 6.400 -4.032 -3.584 1.00 97.56 98 ASP A O 1
ATOM 775 N N . VAL A 1 99 ? 6.559 -2.783 -5.437 1.00 97.31 99 VAL A N 1
ATOM 776 C CA . VAL A 1 99 ? 5.484 -1.856 -5.034 1.00 97.31 99 VAL A CA 1
ATOM 777 C C . VAL A 1 99 ? 4.160 -2.602 -4.831 1.00 97.31 99 VAL A C 1
ATOM 779 O O . VA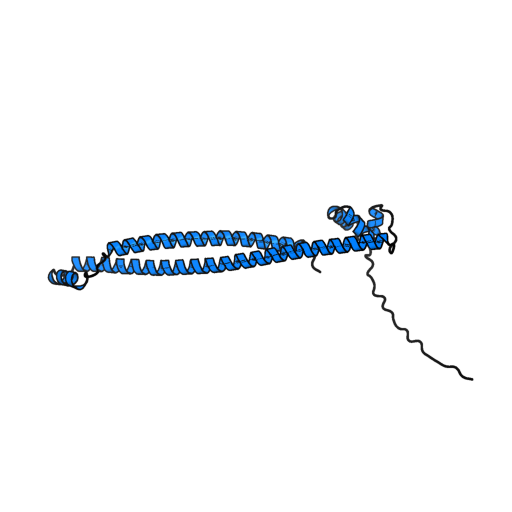L A 1 99 ? 3.430 -2.316 -3.883 1.00 97.31 99 VAL A O 1
ATOM 782 N N . ASN A 1 100 ? 3.853 -3.601 -5.662 1.00 97.00 100 ASN A N 1
ATOM 783 C CA . ASN A 1 100 ? 2.665 -4.440 -5.489 1.00 97.00 100 ASN A CA 1
ATOM 784 C C . ASN A 1 100 ? 2.728 -5.329 -4.235 1.00 97.00 100 ASN A C 1
ATOM 786 O O . ASN A 1 100 ? 1.702 -5.570 -3.593 1.00 97.00 100 ASN A O 1
ATOM 790 N N . ARG A 1 101 ? 3.910 -5.832 -3.860 1.00 97.31 101 ARG A N 1
ATOM 791 C CA . ARG A 1 101 ? 4.110 -6.553 -2.589 1.00 97.31 101 ARG A CA 1
ATOM 792 C C . ARG A 1 101 ? 3.859 -5.629 -1.401 1.00 97.31 101 ARG A C 1
ATOM 794 O O . ARG A 1 101 ? 3.052 -5.978 -0.547 1.00 97.31 101 ARG A O 1
ATOM 801 N N . GLU A 1 102 ? 4.449 -4.440 -1.397 1.00 96.56 102 GLU A N 1
ATOM 802 C CA . GLU A 1 102 ? 4.224 -3.434 -0.348 1.00 96.56 102 GLU A CA 1
ATOM 803 C C . GLU A 1 102 ? 2.757 -2.978 -0.268 1.00 96.56 102 GLU A C 1
ATOM 805 O O . GLU A 1 102 ? 2.211 -2.758 0.808 1.00 96.56 102 GLU A O 1
ATOM 810 N N . MET A 1 103 ? 2.076 -2.848 -1.407 1.00 97.12 103 MET A N 1
ATOM 811 C CA . MET A 1 103 ? 0.644 -2.539 -1.450 1.00 97.12 103 MET A CA 1
ATOM 812 C C . MET A 1 103 ? -0.207 -3.620 -0.776 1.00 97.12 103 MET A C 1
ATOM 814 O O . MET A 1 103 ? -1.202 -3.297 -0.124 1.00 97.12 103 MET A O 1
ATOM 818 N N . ARG A 1 104 ? 0.163 -4.899 -0.926 1.00 97.38 104 ARG A N 1
ATOM 819 C CA . ARG A 1 104 ? -0.528 -6.011 -0.257 1.00 97.38 104 ARG A CA 1
ATOM 820 C C . ARG A 1 104 ? -0.334 -5.960 1.253 1.00 97.38 104 ARG A C 1
ATOM 822 O O . ARG A 1 104 ? -1.331 -6.029 1.964 1.00 97.38 104 ARG A O 1
ATOM 829 N N . THR A 1 105 ? 0.890 -5.732 1.724 1.00 97.31 105 THR A N 1
ATOM 830 C CA . THR A 1 105 ? 1.163 -5.634 3.167 1.00 97.31 105 THR A CA 1
ATOM 831 C C . THR A 1 105 ? 0.440 -4.445 3.802 1.00 97.31 105 THR A C 1
ATOM 833 O O . THR A 1 105 ? -0.204 -4.599 4.834 1.00 97.31 105 THR A O 1
ATOM 836 N N . LEU A 1 106 ? 0.423 -3.279 3.145 1.00 97.38 106 LEU A N 1
ATOM 837 C CA . LEU A 1 106 ? -0.349 -2.122 3.621 1.00 97.38 106 LEU A CA 1
ATOM 838 C C . LEU A 1 106 ? -1.863 -2.388 3.640 1.00 97.38 106 LEU A C 1
ATOM 840 O O . LEU A 1 106 ? -2.575 -1.885 4.507 1.00 97.38 106 LEU A O 1
ATOM 844 N N . LYS A 1 107 ? -2.379 -3.169 2.684 1.00 97.44 107 LYS A N 1
ATOM 845 C CA . LYS A 1 107 ? -3.796 -3.555 2.652 1.00 97.44 107 LYS A CA 1
ATOM 846 C C . LYS A 1 107 ? -4.149 -4.494 3.807 1.00 97.44 107 LYS A C 1
ATOM 848 O O . LYS A 1 107 ? -5.228 -4.357 4.382 1.00 97.44 107 LYS A O 1
ATOM 853 N N . GLU A 1 108 ? -3.265 -5.429 4.135 1.00 97.81 108 GLU A N 1
ATOM 854 C CA . GLU A 1 108 ? -3.398 -6.314 5.297 1.00 97.81 108 GLU A CA 1
ATOM 855 C C . GLU A 1 108 ? -3.377 -5.506 6.601 1.00 97.81 108 GLU A C 1
ATOM 857 O O . GLU A 1 108 ? -4.327 -5.606 7.377 1.00 97.81 108 GLU A O 1
ATOM 862 N N . GLU A 1 109 ? -2.403 -4.606 6.768 1.00 97.31 109 GLU A N 1
ATOM 863 C CA . GLU A 1 109 ? -2.305 -3.687 7.914 1.00 97.31 109 GLU A CA 1
ATOM 864 C C . GLU A 1 109 ? -3.575 -2.827 8.064 1.00 97.31 109 GLU A C 1
ATOM 866 O O . GLU A 1 109 ? -4.148 -2.703 9.148 1.00 97.31 109 GLU A O 1
ATOM 871 N N . ALA A 1 110 ? -4.094 -2.274 6.962 1.00 97.38 110 ALA A N 1
ATOM 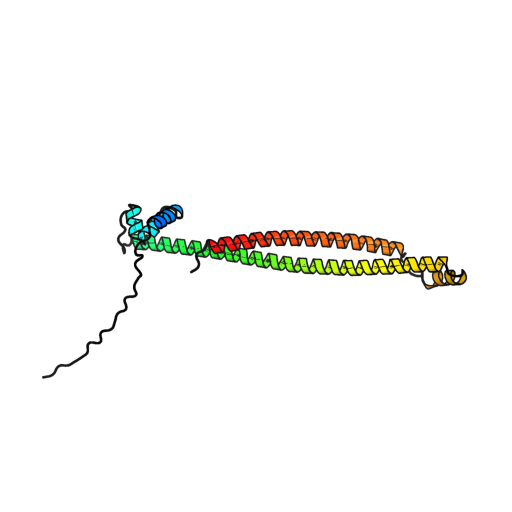872 C CA . ALA A 1 110 ? -5.333 -1.498 6.980 1.00 97.38 110 ALA A CA 1
ATOM 873 C C . ALA A 1 110 ? -6.552 -2.338 7.399 1.00 97.38 110 ALA A C 1
ATOM 875 O O . ALA A 1 110 ? -7.441 -1.837 8.093 1.00 97.38 110 ALA A O 1
ATOM 876 N N . ASN A 1 111 ? -6.622 -3.600 6.968 1.00 97.88 111 ASN A N 1
ATOM 877 C CA . ASN A 1 111 ? -7.703 -4.509 7.347 1.00 97.88 111 ASN A CA 1
ATOM 878 C C . ASN A 1 111 ? -7.629 -4.883 8.829 1.00 97.88 111 ASN A C 1
ATOM 880 O O . ASN A 1 111 ? -8.661 -4.903 9.501 1.00 97.88 111 ASN A O 1
ATOM 884 N N . GLU A 1 112 ? -6.429 -5.127 9.347 1.00 97.19 112 GLU A N 1
ATOM 885 C CA . GLU A 1 112 ? -6.202 -5.392 10.764 1.00 97.19 112 GLU A CA 1
ATOM 886 C C . GLU A 1 112 ? -6.619 -4.195 11.624 1.00 97.19 112 GLU A C 1
ATOM 888 O O . GLU A 1 112 ? -7.441 -4.344 12.528 1.00 97.19 112 GLU A O 1
ATOM 893 N N . LEU A 1 113 ? -6.187 -2.982 11.266 1.00 97.25 113 LEU A N 1
ATOM 894 C CA . LEU A 1 113 ? -6.583 -1.755 11.964 1.00 97.25 113 LEU A CA 1
ATOM 895 C C . LEU A 1 113 ? -8.098 -1.509 11.914 1.00 97.25 113 LEU A C 1
ATOM 897 O O . LEU A 1 113 ? -8.683 -1.068 12.902 1.00 97.25 113 LEU A O 1
ATOM 901 N N . ARG A 1 114 ? -8.767 -1.815 10.793 1.00 97.38 114 ARG A N 1
ATOM 902 C CA . ARG A 1 114 ? -10.240 -1.742 10.697 1.00 97.38 114 ARG A CA 1
ATOM 903 C C . ARG A 1 114 ? -10.925 -2.755 11.606 1.00 97.38 114 ARG A C 1
ATOM 905 O O . ARG A 1 114 ? -11.926 -2.424 12.241 1.00 97.38 114 ARG A O 1
ATOM 912 N N . ASN A 1 115 ? -10.409 -3.980 11.662 1.00 97.25 115 ASN A N 1
ATOM 913 C CA . ASN A 1 115 ? -10.940 -5.013 12.543 1.00 97.25 115 ASN A CA 1
ATOM 914 C C . ASN A 1 115 ? -10.761 -4.622 14.010 1.00 97.25 115 ASN A C 1
ATOM 916 O O . ASN A 1 115 ? -11.724 -4.720 14.772 1.00 97.25 115 ASN A O 1
ATOM 920 N N . GLN A 1 116 ? -9.583 -4.115 14.373 1.00 95.62 116 GLN A N 1
ATOM 921 C CA . GLN A 1 116 ? -9.286 -3.624 15.713 1.00 95.62 116 GLN A CA 1
ATOM 922 C C . GLN A 1 116 ? -10.217 -2.470 16.100 1.00 95.62 116 GLN A C 1
ATOM 924 O O . GLN A 1 116 ? -10.864 -2.520 17.142 1.00 95.62 116 GLN A O 1
ATOM 929 N N . GLU A 1 117 ? -10.382 -1.476 15.221 1.00 95.81 117 GLU A N 1
ATOM 930 C CA . GLU A 1 117 ? -11.292 -0.347 15.448 1.00 95.81 117 GLU A CA 1
ATOM 931 C C . GLU A 1 117 ? -12.732 -0.813 15.678 1.00 95.81 117 GLU A C 1
ATOM 933 O O . GLU A 1 117 ? -13.401 -0.329 16.591 1.00 95.81 117 GLU A O 1
ATOM 938 N N . ARG A 1 118 ? -13.200 -1.791 14.895 1.00 96.62 118 ARG A N 1
ATOM 939 C CA . ARG A 1 118 ? -14.540 -2.365 15.040 1.00 96.62 118 ARG A CA 1
ATOM 940 C C . ARG A 1 118 ? -14.716 -3.065 16.388 1.00 96.62 118 ARG A C 1
ATOM 942 O O . ARG A 1 118 ? -15.759 -2.894 17.020 1.00 96.62 118 ARG A O 1
ATOM 949 N N . VAL A 1 119 ? -13.731 -3.861 16.808 1.00 95.81 119 VAL A N 1
ATOM 950 C CA . VAL A 1 119 ? -13.758 -4.584 18.091 1.00 95.81 119 VAL A CA 1
ATOM 951 C C . VAL A 1 119 ? -13.755 -3.595 19.255 1.00 95.81 119 VAL A C 1
ATOM 953 O O . VAL A 1 119 ? -14.652 -3.650 20.097 1.00 95.81 119 VAL A O 1
ATOM 956 N N . ASP A 1 120 ? -12.831 -2.635 19.252 1.00 92.88 120 ASP A N 1
ATOM 957 C CA . ASP A 1 120 ? -12.714 -1.625 20.308 1.00 92.88 120 ASP A CA 1
ATOM 958 C C . ASP A 1 120 ? -13.965 -0.742 20.388 1.00 92.88 120 ASP A C 1
ATOM 960 O O . ASP A 1 120 ? -14.450 -0.426 21.476 1.00 92.88 120 ASP A O 1
ATOM 964 N N . ARG A 1 121 ? -14.555 -0.390 19.238 1.00 94.81 121 ARG A N 1
ATOM 965 C CA . ARG A 1 121 ? -15.800 0.387 19.177 1.00 94.81 121 ARG A CA 1
ATOM 966 C C . ARG A 1 121 ? -16.966 -0.387 19.779 1.00 94.81 121 ARG A C 1
ATOM 968 O O . ARG A 1 121 ? -17.768 0.196 20.508 1.00 94.81 121 ARG A O 1
ATOM 975 N N . LYS A 1 122 ? -17.074 -1.684 19.481 1.00 94.94 122 LYS A N 1
ATOM 976 C CA . LYS A 1 122 ? -18.123 -2.541 20.043 1.00 94.94 122 LYS A CA 1
ATOM 977 C C . LYS A 1 122 ? -17.979 -2.644 21.562 1.00 94.94 122 LYS A C 1
ATOM 979 O O . LYS A 1 122 ? -18.961 -2.440 22.272 1.00 94.94 122 LYS A O 1
ATOM 984 N N . LEU A 1 123 ? -16.757 -2.859 22.049 1.00 92.12 123 LEU A N 1
ATOM 985 C CA . LEU A 1 123 ? -16.464 -2.916 23.480 1.00 92.12 123 LEU A CA 1
ATOM 986 C C . LEU A 1 123 ? -16.799 -1.593 24.184 1.00 92.12 123 LEU A C 1
ATOM 988 O O . LEU A 1 123 ? -17.453 -1.596 25.225 1.00 92.12 123 LEU A O 1
ATOM 992 N N . TYR A 1 124 ? -16.435 -0.456 23.587 1.00 93.06 124 TYR A N 1
ATOM 993 C CA . TYR A 1 124 ? -16.787 0.870 24.103 1.00 93.06 124 TYR A CA 1
ATOM 994 C C . TYR A 1 124 ? -18.310 1.047 24.245 1.00 93.06 124 TYR A C 1
ATOM 996 O O . TYR A 1 124 ? -18.802 1.540 25.260 1.00 93.06 124 TYR A O 1
ATOM 1004 N N . GLN A 1 125 ? -19.087 0.594 23.256 1.00 92.38 125 GLN A N 1
ATOM 1005 C CA . GLN A 1 125 ? -20.553 0.644 23.306 1.00 92.38 125 GLN A CA 1
ATOM 1006 C C . GLN A 1 125 ? -21.156 -0.314 24.342 1.00 92.38 125 GLN A C 1
ATOM 1008 O O . GLN A 1 125 ? -22.178 0.001 24.949 1.00 92.38 125 GLN A O 1
ATOM 1013 N N . GLU A 1 126 ? -20.576 -1.498 24.530 1.00 91.81 126 GLU A N 1
ATOM 1014 C CA . GLU A 1 126 ? -21.016 -2.464 25.545 1.00 91.81 126 GLU A CA 1
ATOM 1015 C C . GLU A 1 126 ? -20.780 -1.932 26.961 1.00 91.81 126 GLU A C 1
ATOM 1017 O O . GLU A 1 126 ? -21.699 -1.953 27.780 1.00 91.81 126 GLU A O 1
ATOM 1022 N N . ILE A 1 127 ? -19.603 -1.359 27.222 1.00 88.31 127 ILE A N 1
ATOM 1023 C CA . ILE A 1 127 ? -19.295 -0.726 28.509 1.00 88.31 127 ILE A CA 1
ATOM 1024 C C . ILE A 1 127 ? -20.201 0.491 28.739 1.00 88.31 127 ILE A C 1
ATOM 1026 O O . ILE A 1 127 ? -20.759 0.640 29.826 1.00 88.31 127 ILE A O 1
ATOM 1030 N N . GLY A 1 128 ? -20.425 1.320 27.713 1.00 88.50 128 GLY A N 1
ATOM 1031 C CA . GLY A 1 128 ? -21.363 2.442 27.783 1.00 88.50 128 GLY A CA 1
ATOM 1032 C C . GLY A 1 128 ? -22.792 2.009 28.134 1.00 88.50 128 GLY A C 1
ATOM 1033 O O . GLY A 1 128 ? -23.413 2.601 29.015 1.00 88.50 128 GLY A O 1
ATOM 1034 N N . ARG A 1 129 ? -23.294 0.930 27.517 1.00 89.31 129 ARG A N 1
ATOM 1035 C CA . ARG A 1 129 ? -24.606 0.346 27.853 1.00 89.31 129 ARG A CA 1
ATOM 1036 C C . ARG A 1 129 ? -24.654 -0.173 29.289 1.00 89.31 129 ARG A C 1
ATOM 1038 O O . ARG A 1 129 ? -25.625 0.103 29.991 1.00 89.31 129 ARG A O 1
ATOM 1045 N N . GLY A 1 130 ? -23.605 -0.862 29.741 1.00 84.81 130 GLY A N 1
ATOM 1046 C CA . GLY A 1 130 ? -23.478 -1.317 31.128 1.00 84.81 130 GLY A CA 1
ATOM 1047 C C . GLY A 1 130 ? -23.497 -0.158 32.128 1.00 84.81 130 GLY A C 1
ATOM 1048 O O . GLY A 1 130 ? -24.211 -0.219 33.127 1.00 84.81 130 GLY A O 1
ATOM 1049 N N . ARG A 1 131 ? -22.796 0.941 31.822 1.00 84.44 131 ARG A N 1
ATOM 1050 C CA . ARG A 1 131 ? -22.806 2.172 32.627 1.00 84.44 131 ARG A CA 1
ATOM 1051 C C . ARG A 1 131 ? -24.212 2.761 32.735 1.00 84.44 131 ARG A C 1
ATOM 1053 O O . ARG A 1 131 ? -24.668 3.035 33.841 1.00 84.44 131 ARG A O 1
ATOM 1060 N N . SER A 1 132 ? -24.912 2.925 31.612 1.00 84.06 132 SER A N 1
ATOM 1061 C CA . SER A 1 132 ? -26.284 3.451 31.596 1.00 84.06 132 SER A CA 1
ATOM 1062 C C . SER A 1 132 ? -27.258 2.559 32.368 1.00 84.06 132 SER A C 1
ATOM 1064 O O . SER A 1 132 ? -28.058 3.071 33.149 1.00 84.06 132 SER A O 1
ATOM 1066 N N . ALA A 1 133 ? -27.159 1.236 32.211 1.00 83.25 133 ALA A N 1
ATOM 1067 C CA . ALA A 1 133 ? -27.970 0.281 32.964 1.00 83.25 133 ALA A CA 1
ATOM 1068 C C . ALA A 1 133 ? -27.671 0.332 34.472 1.00 83.25 133 ALA A C 1
ATOM 1070 O O . ALA A 1 133 ? -28.597 0.302 35.278 1.00 83.25 133 ALA A O 1
ATOM 1071 N N . GLY A 1 134 ? -26.400 0.477 34.862 1.00 81.25 134 GLY A N 1
ATOM 1072 C CA . GLY A 1 134 ? -26.002 0.641 36.262 1.00 81.25 134 GLY A CA 1
ATOM 1073 C C . GLY A 1 134 ? -26.536 1.932 36.888 1.00 81.25 134 GLY A C 1
ATOM 1074 O O . GLY A 1 134 ? -26.988 1.919 38.032 1.00 81.25 134 GLY A O 1
ATOM 1075 N N . ILE A 1 135 ? -26.546 3.040 36.139 1.00 80.50 135 ILE A N 1
ATOM 1076 C CA . ILE A 1 135 ? -27.171 4.298 36.582 1.00 80.50 135 ILE A CA 1
ATOM 1077 C C . ILE A 1 135 ? -28.682 4.105 36.747 1.00 80.50 135 ILE A C 1
ATOM 1079 O O . ILE A 1 135 ? -29.220 4.440 37.798 1.00 80.50 135 ILE A O 1
ATOM 1083 N N . ALA A 1 136 ? -29.355 3.507 35.760 1.00 80.62 136 ALA A N 1
ATOM 1084 C CA . ALA A 1 136 ? -30.787 3.228 35.841 1.00 80.62 136 ALA A CA 1
ATOM 1085 C C . ALA A 1 136 ? -31.125 2.330 37.043 1.00 80.62 136 ALA A C 1
ATOM 1087 O O . ALA A 1 136 ? -32.038 2.637 37.801 1.00 80.62 136 ALA A O 1
ATOM 1088 N N . LEU A 1 137 ? -30.345 1.278 37.296 1.00 78.50 137 LEU A N 1
ATOM 1089 C CA . LEU A 1 137 ? -30.539 0.435 38.473 1.00 78.50 137 LEU A CA 1
ATOM 1090 C C . LEU A 1 137 ? -30.378 1.241 39.770 1.00 78.50 137 LEU A C 1
ATOM 1092 O O . LEU A 1 137 ? -31.202 1.113 40.663 1.00 78.50 137 LEU A O 1
ATOM 1096 N N . LYS A 1 138 ? -29.373 2.119 39.874 1.00 77.25 138 LYS A N 1
ATOM 1097 C CA . LYS A 1 138 ? -29.190 2.979 41.060 1.00 77.25 138 LYS A CA 1
ATOM 1098 C C . LYS A 1 138 ? -30.354 3.944 41.282 1.00 77.25 138 LYS A C 1
ATOM 1100 O O . LYS A 1 138 ? -30.685 4.218 42.430 1.00 77.25 138 LYS A O 1
ATOM 1105 N N . THR A 1 139 ? -30.945 4.464 40.210 1.00 79.44 139 THR A N 1
ATOM 1106 C CA . THR A 1 139 ? -32.048 5.430 40.286 1.00 79.44 139 THR A CA 1
ATOM 1107 C C . THR A 1 139 ? -33.395 4.762 40.575 1.00 79.44 139 THR A C 1
ATOM 1109 O O . THR A 1 139 ? -34.227 5.363 41.244 1.00 79.44 139 THR A O 1
ATOM 1112 N N . TRP A 1 140 ? -33.611 3.535 40.092 1.00 79.94 140 TRP A N 1
ATOM 1113 C CA . TRP A 1 140 ? -34.918 2.866 40.145 1.00 79.94 140 TRP A CA 1
ATOM 1114 C C . TRP A 1 140 ? -34.990 1.706 41.151 1.00 79.94 140 TRP A C 1
ATOM 1116 O O . TRP A 1 140 ? -36.089 1.258 41.476 1.00 79.94 140 TRP A O 1
ATOM 1126 N N . ALA A 1 141 ? -33.861 1.192 41.653 1.00 74.44 141 ALA A N 1
ATOM 1127 C CA . ALA A 1 141 ? -33.864 0.071 42.590 1.00 74.44 141 ALA A CA 1
ATOM 1128 C C . ALA A 1 141 ? -34.130 0.515 44.043 1.00 74.44 141 ALA A C 1
ATOM 1130 O O . ALA A 1 141 ? -33.597 1.533 44.493 1.00 74.44 141 ALA A O 1
ATOM 1131 N N . PRO A 1 142 ? -34.862 -0.296 44.830 1.00 76.38 142 PRO A N 1
ATOM 1132 C CA . PRO A 1 142 ? -34.983 -0.105 46.271 1.00 76.38 142 PRO A CA 1
ATOM 1133 C C . PRO A 1 142 ? -33.610 -0.111 46.962 1.00 76.38 142 PRO A C 1
ATOM 1135 O O . PRO A 1 142 ? -32.713 -0.871 46.582 1.00 76.38 142 PRO A O 1
ATOM 1138 N N . ALA A 1 143 ? -33.457 0.682 48.028 1.00 72.69 143 ALA A N 1
ATOM 1139 C CA . ALA A 1 143 ? -32.183 0.871 48.732 1.00 72.69 143 ALA A CA 1
ATOM 1140 C C . ALA A 1 143 ? -31.419 -0.431 49.093 1.00 72.69 143 ALA A C 1
ATOM 1142 O O . ALA A 1 143 ? -30.205 -0.469 48.872 1.00 72.69 143 ALA A O 1
ATOM 1143 N N . PRO A 1 144 ? -32.063 -1.527 49.554 1.00 71.19 144 PRO A N 1
ATOM 1144 C CA . PRO A 1 144 ? -31.359 -2.778 49.868 1.00 71.19 144 PRO A CA 1
ATOM 1145 C C . PRO A 1 144 ? -30.684 -3.437 48.653 1.00 71.19 144 PRO A C 1
ATOM 1147 O O . PRO A 1 144 ? -29.590 -3.991 48.769 1.00 71.19 144 PRO A O 1
ATOM 1150 N N . VAL A 1 145 ? -31.301 -3.337 47.471 1.00 67.81 145 VAL A N 1
ATOM 1151 C CA . VAL A 1 145 ? -30.790 -3.920 46.218 1.00 67.81 145 VAL A CA 1
ATOM 1152 C C . VAL A 1 145 ? -29.573 -3.137 45.717 1.00 67.81 145 VAL A C 1
ATOM 1154 O O . VAL A 1 145 ? -28.602 -3.730 45.252 1.00 67.81 145 VAL A O 1
ATOM 1157 N N . SER A 1 146 ? -29.579 -1.813 45.887 1.00 66.62 146 SER A N 1
ATOM 1158 C CA . SER A 1 146 ? -28.461 -0.931 45.524 1.00 66.62 146 SER A CA 1
ATOM 1159 C C . SER A 1 146 ? -27.202 -1.201 46.364 1.00 66.62 146 SER A C 1
ATOM 1161 O O . SER A 1 146 ? -26.092 -1.272 45.830 1.00 66.62 146 SER A O 1
ATOM 1163 N N . VAL A 1 147 ? -27.369 -1.433 47.673 1.00 71.38 147 VAL A N 1
ATOM 1164 C CA . VAL A 1 147 ? -26.262 -1.761 48.592 1.00 71.38 147 VAL A CA 1
ATOM 1165 C C . VAL A 1 147 ? -25.644 -3.120 48.258 1.00 71.38 147 VAL A C 1
ATOM 1167 O O . VAL A 1 147 ? -24.418 -3.246 48.214 1.00 71.38 147 VAL A O 1
ATOM 1170 N N . TRP A 1 148 ? -26.471 -4.129 47.979 1.00 71.75 148 TRP A N 1
ATOM 1171 C CA . TRP A 1 148 ? -25.984 -5.453 47.590 1.00 71.75 148 TRP A CA 1
ATOM 1172 C C . TRP A 1 148 ? -25.278 -5.426 46.227 1.00 71.75 148 TRP A C 1
ATOM 1174 O O . TRP A 1 148 ? -24.184 -5.973 46.092 1.00 71.75 148 TRP A O 1
ATOM 1184 N N . HIS A 1 149 ? -25.837 -4.711 45.245 1.00 69.88 149 HIS A N 1
ATOM 1185 C CA .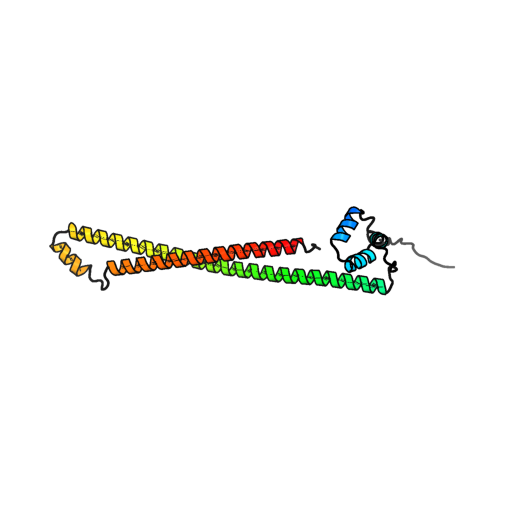 HIS A 1 149 ? -25.229 -4.557 43.923 1.00 69.88 149 HIS A CA 1
ATOM 1186 C C . HIS A 1 149 ? -23.846 -3.894 43.995 1.00 69.88 149 HIS A C 1
ATOM 1188 O O . HIS A 1 149 ? -22.895 -4.407 43.410 1.00 69.88 149 HIS A O 1
ATOM 1194 N N . LYS A 1 150 ? -23.690 -2.822 44.785 1.00 69.94 150 LYS A N 1
ATOM 1195 C CA . LYS A 1 150 ? -22.372 -2.219 45.058 1.00 69.94 150 LYS A CA 1
ATOM 1196 C C . LYS A 1 150 ? -21.380 -3.223 45.644 1.00 69.94 150 LYS A C 1
ATOM 1198 O O . LYS A 1 150 ? -20.223 -3.251 45.245 1.00 69.94 150 LYS A O 1
ATOM 1203 N N . LYS A 1 151 ? -21.829 -4.051 46.589 1.00 69.44 151 LYS A N 1
ATOM 1204 C CA . LYS A 1 151 ? -20.958 -4.986 47.311 1.00 69.44 151 LYS A CA 1
ATOM 1205 C C . LYS A 1 151 ? -20.523 -6.183 46.462 1.00 69.44 151 LYS A C 1
ATOM 1207 O O . LYS A 1 151 ? -19.441 -6.705 46.704 1.00 69.44 151 LYS A O 1
ATOM 1212 N N . VAL A 1 152 ? -21.343 -6.617 45.504 1.00 64.06 152 VAL A N 1
ATOM 1213 C CA . VAL A 1 152 ? -21.111 -7.837 44.708 1.00 64.06 152 VAL A CA 1
ATOM 1214 C C . VAL A 1 152 ? -20.611 -7.539 43.292 1.00 64.06 152 VAL A C 1
ATOM 1216 O O . VAL A 1 152 ? -19.761 -8.265 42.789 1.00 64.06 152 VAL A O 1
ATOM 1219 N N . VAL A 1 153 ? -21.105 -6.481 42.646 1.00 62.44 153 VAL A N 1
ATOM 1220 C CA . VAL A 1 153 ? -20.879 -6.232 41.209 1.00 62.44 153 VAL A CA 1
ATOM 1221 C C . VAL A 1 153 ? -19.786 -5.194 40.954 1.00 62.44 153 VAL A C 1
ATOM 1223 O O . VAL A 1 153 ? -19.033 -5.328 39.994 1.00 62.44 153 VAL A O 1
ATOM 1226 N N . GLU A 1 154 ? -19.629 -4.190 41.819 1.00 67.56 154 GLU A N 1
ATOM 1227 C CA . GLU A 1 154 ? -18.618 -3.131 41.642 1.00 67.56 154 GLU A CA 1
ATOM 1228 C C . GLU A 1 154 ? -17.213 -3.523 42.161 1.00 67.56 154 GLU A C 1
ATOM 1230 O O . GLU A 1 154 ? -16.364 -2.660 42.351 1.00 67.56 154 GLU A O 1
ATOM 1235 N N . GLN A 1 155 ? -16.919 -4.819 42.350 1.00 65.38 155 GLN A N 1
ATOM 1236 C CA . GLN A 1 155 ? -15.632 -5.316 42.878 1.00 65.38 155 GLN A CA 1
ATOM 1237 C C . GLN A 1 155 ? -14.445 -5.236 41.891 1.00 65.38 155 GLN A C 1
ATOM 1239 O O . GLN A 1 155 ? -13.373 -5.782 42.154 1.00 65.38 155 GLN A O 1
ATOM 1244 N N . THR A 1 156 ? -14.596 -4.583 40.738 1.00 65.25 156 THR A N 1
ATOM 1245 C CA . THR A 1 156 ? -13.500 -4.436 39.772 1.00 65.25 156 THR A CA 1
ATOM 1246 C C . THR A 1 156 ? -12.481 -3.382 40.224 1.00 65.25 156 THR A C 1
ATOM 1248 O O . THR A 1 156 ? -12.883 -2.261 40.530 1.00 65.25 156 THR A O 1
ATOM 1251 N N . PRO A 1 157 ? -11.164 -3.672 40.178 1.00 67.75 157 PRO A N 1
ATOM 1252 C CA . PRO A 1 157 ? -10.117 -2.761 40.656 1.00 67.75 157 PRO A CA 1
ATOM 1253 C C . PRO A 1 157 ? -9.920 -1.509 39.781 1.00 67.75 157 PRO A C 1
ATOM 1255 O O . PRO A 1 157 ? -9.208 -0.594 40.181 1.00 67.75 157 PRO A O 1
ATOM 1258 N N . VAL A 1 158 ? -10.537 -1.453 38.594 1.00 72.25 158 VAL A N 1
ATOM 1259 C CA . VAL A 1 158 ? -10.431 -0.331 37.648 1.00 72.25 158 VAL A CA 1
ATOM 1260 C C . VAL A 1 158 ? -11.814 0.260 37.398 1.00 72.25 158 VAL A C 1
ATOM 1262 O O . VAL A 1 158 ? -12.759 -0.472 37.086 1.00 72.25 158 VAL A O 1
ATOM 1265 N N . SER A 1 159 ? -11.929 1.586 37.505 1.00 83.94 159 SER A N 1
ATOM 1266 C CA . SER A 1 159 ? -13.189 2.293 37.280 1.00 83.94 159 SER A CA 1
ATOM 1267 C C . SER A 1 159 ? -13.663 2.160 35.828 1.00 83.94 159 SER A C 1
ATOM 1269 O O . SER A 1 159 ? -12.876 2.075 34.882 1.00 83.94 159 SER A O 1
ATOM 1271 N N . VAL A 1 160 ? -14.985 2.149 35.639 1.00 83.81 160 VAL A N 1
ATOM 1272 C CA . VAL A 1 160 ? -15.604 2.107 34.305 1.00 83.81 160 VAL A CA 1
ATOM 1273 C C . VAL A 1 160 ? -15.200 3.325 33.470 1.00 83.81 160 VAL A C 1
ATOM 1275 O O . VAL A 1 160 ? -14.947 3.179 32.277 1.00 83.81 160 VAL A O 1
ATOM 1278 N N . ASP A 1 161 ? -15.096 4.500 34.095 1.00 85.88 161 ASP A N 1
ATOM 1279 C CA . ASP A 1 161 ? -14.726 5.743 33.413 1.00 85.88 161 ASP A CA 1
ATOM 1280 C C . ASP A 1 161 ? -13.279 5.693 32.892 1.00 85.88 161 ASP A C 1
ATOM 1282 O O . ASP A 1 161 ? -13.057 5.975 31.717 1.00 85.88 161 ASP A O 1
ATOM 1286 N N . SER A 1 162 ? -12.324 5.195 33.689 1.00 87.69 162 SER A N 1
ATOM 1287 C CA . SER A 1 162 ? -10.932 5.010 33.242 1.00 87.69 162 SER A CA 1
ATOM 1288 C C . SER A 1 162 ? -10.835 4.041 32.057 1.00 87.69 162 SER A C 1
ATOM 1290 O O . SER A 1 162 ? -10.179 4.334 31.061 1.00 87.69 162 SER A O 1
ATOM 1292 N N . ARG A 1 163 ? -11.571 2.921 32.093 1.00 87.12 163 ARG A N 1
ATOM 1293 C CA . ARG A 1 163 ? -11.613 1.965 30.970 1.00 87.12 163 ARG A CA 1
ATOM 1294 C C . ARG A 1 163 ? -12.197 2.578 29.696 1.00 87.12 163 ARG A C 1
ATOM 1296 O O . ARG A 1 163 ? -11.766 2.233 28.596 1.00 87.12 163 ARG A O 1
ATOM 1303 N N . MET A 1 164 ? -13.202 3.441 29.833 1.00 91.50 164 MET A N 1
ATOM 1304 C CA . MET A 1 164 ? -13.810 4.150 28.706 1.00 91.50 164 MET A CA 1
ATOM 1305 C C . MET A 1 164 ? -12.845 5.178 28.110 1.00 91.50 164 MET A C 1
ATOM 1307 O O . MET A 1 164 ? -12.721 5.241 26.888 1.00 91.50 164 MET A O 1
ATOM 1311 N N . GLU A 1 165 ? -12.133 5.938 28.943 1.00 93.44 165 GLU A N 1
ATOM 1312 C CA . GLU A 1 165 ? -11.106 6.891 28.502 1.00 93.44 165 GLU A CA 1
ATOM 1313 C C . GLU A 1 165 ? -9.968 6.191 27.751 1.00 93.44 165 GLU A C 1
ATOM 1315 O O . GLU A 1 165 ? -9.626 6.596 26.635 1.00 93.44 165 GLU A O 1
ATOM 1320 N N . ASP A 1 166 ? -9.462 5.080 28.289 1.00 93.00 166 ASP A N 1
ATOM 1321 C CA . ASP A 1 166 ? -8.431 4.268 27.639 1.00 93.00 166 ASP A CA 1
ATOM 1322 C C . ASP A 1 166 ? -8.892 3.740 26.274 1.00 93.00 166 ASP A C 1
ATOM 1324 O O . ASP A 1 166 ? -8.157 3.804 25.285 1.00 93.00 166 ASP A O 1
ATOM 1328 N N . LEU A 1 167 ? -10.125 3.230 26.184 1.00 93.38 167 LEU A N 1
ATOM 1329 C CA . LEU A 1 167 ? -10.692 2.757 24.918 1.00 93.38 167 LEU A CA 1
ATOM 1330 C C . LEU A 1 167 ? -10.913 3.897 23.922 1.00 93.38 167 LEU A C 1
ATOM 1332 O O . LEU A 1 167 ? -10.669 3.717 22.728 1.00 93.38 167 LEU A O 1
ATOM 1336 N N . ALA A 1 168 ? -11.330 5.076 24.384 1.00 94.19 168 ALA A N 1
ATOM 1337 C CA . ALA A 1 168 ? -11.461 6.254 23.534 1.00 94.19 168 ALA A CA 1
ATOM 1338 C C . ALA A 1 168 ? -10.098 6.694 22.973 1.00 94.19 168 ALA A C 1
ATOM 1340 O O . ALA A 1 168 ? -9.989 6.991 21.777 1.00 94.19 168 ALA A O 1
ATOM 1341 N N . ALA A 1 169 ? -9.051 6.684 23.804 1.00 96.06 169 ALA A N 1
ATOM 1342 C CA . ALA A 1 169 ? -7.684 6.975 23.385 1.00 96.06 169 ALA A CA 1
ATOM 1343 C C . ALA A 1 169 ? -7.180 5.946 22.362 1.00 96.06 169 ALA A C 1
ATOM 1345 O O . ALA A 1 169 ? -6.704 6.336 21.291 1.00 96.06 169 ALA A O 1
ATOM 1346 N N . LYS A 1 170 ? -7.370 4.645 22.626 1.00 94.88 170 LYS A N 1
ATOM 1347 C CA . LYS A 1 170 ? -7.040 3.562 21.682 1.00 94.88 170 LYS A CA 1
ATOM 1348 C C . LYS A 1 170 ? -7.751 3.745 20.344 1.00 94.88 170 LYS A C 1
ATOM 1350 O O . LYS A 1 170 ? -7.092 3.787 19.310 1.00 94.88 170 LYS A O 1
ATOM 1355 N N . LEU A 1 171 ? -9.065 3.977 20.346 1.00 95.88 171 LEU A N 1
ATOM 1356 C CA . LEU A 1 171 ? -9.841 4.235 19.128 1.00 95.88 171 LEU A CA 1
ATOM 1357 C C . LEU A 1 171 ? -9.320 5.438 18.335 1.00 95.88 171 LEU A C 1
ATOM 1359 O O . LEU A 1 171 ? -9.295 5.403 17.102 1.00 95.88 171 LEU A O 1
ATOM 1363 N N . LYS A 1 172 ? -8.903 6.509 19.018 1.00 97.12 172 LYS A N 1
ATOM 1364 C CA . LYS A 1 172 ? -8.310 7.687 18.372 1.00 97.12 172 LYS A CA 1
ATOM 1365 C C . LYS A 1 172 ? -6.990 7.332 17.688 1.00 97.12 172 LYS A C 1
ATOM 1367 O O . LYS A 1 172 ? -6.801 7.700 16.529 1.00 97.12 172 LYS A O 1
ATOM 1372 N N . VAL A 1 173 ? -6.116 6.590 18.367 1.00 97.00 173 VAL A N 1
ATOM 1373 C CA . VAL A 1 173 ? -4.834 6.129 17.812 1.00 97.00 173 VAL A CA 1
ATOM 1374 C C . VAL A 1 173 ? -5.059 5.206 16.614 1.00 97.00 173 VAL A C 1
ATOM 1376 O O . VAL A 1 173 ? -4.518 5.473 15.543 1.00 97.00 173 VAL A O 1
ATOM 1379 N N . THR A 1 174 ? -5.924 4.196 16.731 1.00 96.19 174 THR A N 1
ATOM 1380 C CA . THR A 1 174 ? -6.219 3.248 15.642 1.00 96.19 174 THR A CA 1
ATOM 1381 C C . THR A 1 174 ? -6.757 3.959 14.397 1.00 96.19 174 THR A C 1
ATOM 1383 O O . THR A 1 174 ? -6.352 3.650 13.277 1.00 96.19 174 THR A O 1
ATOM 1386 N N . LYS A 1 175 ? -7.609 4.979 14.566 1.00 96.19 175 LYS A N 1
ATOM 1387 C CA . LYS A 1 175 ? -8.095 5.811 13.449 1.00 96.19 175 LYS A CA 1
ATOM 1388 C C . LYS A 1 175 ? -6.983 6.626 12.790 1.00 96.19 175 LYS A C 1
ATOM 1390 O O . LYS A 1 175 ? -6.971 6.751 11.564 1.00 96.19 175 LYS A O 1
ATOM 1395 N N . LEU A 1 176 ? -6.066 7.189 13.578 1.00 97.31 176 LEU A N 1
ATOM 1396 C CA . LEU A 1 176 ? -4.919 7.937 13.055 1.00 97.31 176 LEU A CA 1
ATOM 1397 C C . LEU A 1 176 ? -3.966 7.026 12.276 1.00 97.31 176 LEU A C 1
ATOM 1399 O O . LEU A 1 176 ? -3.573 7.379 11.164 1.00 97.31 176 LEU A O 1
ATOM 1403 N N . LEU A 1 177 ? -3.659 5.845 12.817 1.00 97.12 177 LEU A N 1
ATO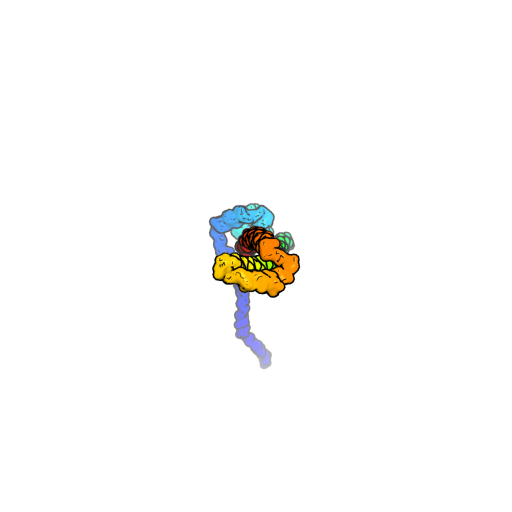M 1404 C CA . LEU A 1 177 ? -2.851 4.831 12.140 1.00 97.12 177 LEU A CA 1
ATOM 1405 C C . LEU A 1 177 ? -3.509 4.394 10.830 1.00 97.12 177 LEU A C 1
ATOM 1407 O O . LEU A 1 177 ? -2.868 4.439 9.784 1.00 97.12 177 LEU A O 1
ATOM 1411 N N . LEU A 1 178 ? -4.812 4.094 10.847 1.00 97.00 178 LEU A N 1
ATOM 1412 C CA . LEU A 1 178 ? -5.545 3.716 9.638 1.00 97.00 178 LEU A CA 1
ATOM 1413 C C . LEU A 1 178 ? -5.476 4.814 8.569 1.00 97.00 178 LEU A C 1
ATOM 1415 O O . LEU A 1 178 ? -5.239 4.526 7.397 1.00 97.00 178 LEU A O 1
ATOM 1419 N N . LYS A 1 179 ? -5.643 6.085 8.958 1.00 97.75 179 LYS A N 1
ATOM 1420 C CA . LYS A 1 179 ? -5.508 7.218 8.032 1.00 97.75 179 LYS A CA 1
ATOM 1421 C C . LYS A 1 179 ? -4.103 7.289 7.427 1.00 97.75 179 LYS A C 1
ATOM 1423 O O . LYS A 1 179 ? -3.984 7.508 6.223 1.00 97.75 179 LYS A O 1
ATOM 1428 N N . ASN A 1 180 ? -3.062 7.093 8.235 1.00 97.94 180 ASN A N 1
ATOM 1429 C CA . ASN A 1 180 ? -1.675 7.090 7.770 1.00 97.94 180 ASN A CA 1
ATOM 1430 C C . ASN A 1 180 ? -1.422 5.955 6.762 1.00 97.94 180 ASN A C 1
ATOM 1432 O O . ASN A 1 180 ? -0.913 6.205 5.670 1.00 97.94 180 ASN A O 1
ATOM 1436 N N . VAL A 1 181 ? -1.860 4.732 7.076 1.00 97.62 181 VAL A N 1
ATOM 1437 C CA . VAL A 1 181 ? -1.725 3.573 6.180 1.00 97.62 181 VAL A CA 1
ATOM 1438 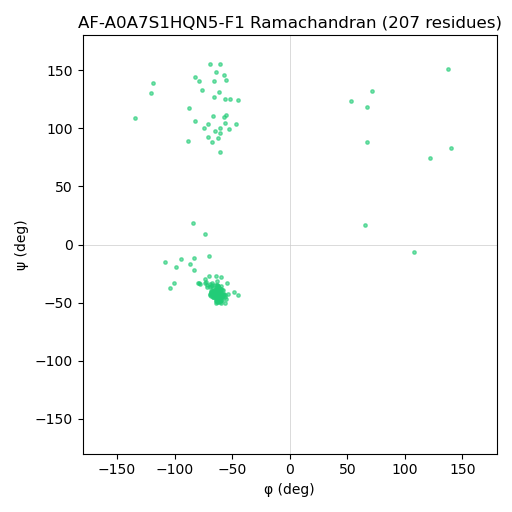C C . VAL A 1 181 ? -2.433 3.827 4.850 1.00 97.62 181 VAL A C 1
ATOM 1440 O O . VAL A 1 181 ? -1.843 3.620 3.792 1.00 97.62 181 VAL A O 1
ATOM 1443 N N . LEU A 1 182 ? -3.653 4.372 4.869 1.00 96.94 182 LEU A N 1
ATOM 1444 C CA . LEU A 1 182 ? -4.383 4.714 3.642 1.00 96.94 182 LEU A CA 1
ATOM 1445 C C . LEU A 1 182 ? -3.661 5.782 2.801 1.00 96.94 182 LEU A C 1
ATOM 1447 O O . LEU A 1 182 ? -3.627 5.679 1.576 1.00 96.94 182 LEU A O 1
ATOM 1451 N N . GLN A 1 183 ? -3.037 6.779 3.434 1.00 97.75 183 GLN A N 1
ATOM 1452 C CA . GLN A 1 183 ? -2.210 7.768 2.729 1.00 97.75 183 GLN A CA 1
ATOM 1453 C C . GLN A 1 183 ? -0.953 7.134 2.109 1.00 97.75 183 GLN A C 1
ATOM 1455 O O . GLN A 1 183 ? -0.583 7.450 0.974 1.00 97.75 183 GLN A O 1
ATOM 1460 N N . ARG A 1 184 ? -0.308 6.201 2.817 1.00 97.44 184 ARG A N 1
ATOM 1461 C CA . ARG A 1 184 ? 0.825 5.428 2.285 1.00 97.44 184 ARG A CA 1
ATOM 1462 C C . ARG A 1 184 ? 0.397 4.553 1.104 1.00 97.44 184 ARG A C 1
ATOM 1464 O O . ARG A 1 184 ? 1.101 4.500 0.103 1.00 97.44 184 ARG A O 1
ATOM 1471 N N . MET A 1 185 ? -0.779 3.932 1.160 1.00 96.88 185 MET A N 1
ATOM 1472 C CA . MET A 1 185 ? -1.323 3.179 0.023 1.00 96.88 185 MET A CA 1
ATOM 1473 C C . MET A 1 185 ? -1.559 4.072 -1.196 1.00 96.88 185 MET A C 1
ATOM 1475 O O . MET A 1 185 ? -1.180 3.711 -2.306 1.00 96.88 185 MET A O 1
ATOM 1479 N N . GLU A 1 186 ? -2.136 5.257 -1.001 1.00 97.31 186 GLU A N 1
ATOM 1480 C CA . GLU A 1 186 ? -2.393 6.197 -2.096 1.00 97.31 186 GLU A CA 1
ATOM 1481 C C . GLU A 1 186 ? -1.091 6.682 -2.754 1.00 97.31 186 GLU A C 1
ATOM 1483 O O . GLU A 1 186 ? -0.989 6.743 -3.979 1.00 97.31 186 GLU A O 1
ATOM 1488 N N . THR A 1 187 ? -0.048 6.952 -1.966 1.00 97.38 187 THR A N 1
ATOM 1489 C CA . THR A 1 187 ? 1.270 7.308 -2.522 1.00 97.38 187 THR A CA 1
ATOM 1490 C C . THR A 1 187 ? 1.900 6.152 -3.304 1.00 97.38 187 THR A C 1
ATOM 1492 O O . THR A 1 187 ? 2.428 6.376 -4.396 1.00 97.38 187 THR A O 1
ATOM 1495 N N . LYS A 1 188 ? 1.791 4.907 -2.820 1.00 96.25 188 LYS A N 1
ATOM 1496 C CA . LYS A 1 188 ? 2.249 3.717 -3.560 1.00 96.25 188 LYS A CA 1
ATOM 1497 C C . LYS A 1 188 ? 1.448 3.484 -4.842 1.00 96.25 188 LYS A C 1
ATOM 1499 O O . LYS A 1 188 ? 2.050 3.181 -5.866 1.00 96.25 188 LYS A O 1
ATOM 1504 N N . LYS A 1 189 ? 0.132 3.710 -4.829 1.00 96.44 189 LYS A N 1
ATOM 1505 C CA . LYS A 1 189 ? -0.732 3.623 -6.018 1.00 96.44 189 LYS A CA 1
ATOM 1506 C C . LYS A 1 189 ? -0.315 4.615 -7.105 1.00 96.44 189 LYS A C 1
ATOM 1508 O O . LYS A 1 189 ? -0.218 4.241 -8.270 1.00 96.44 189 LYS A O 1
ATOM 1513 N N . ARG A 1 190 ? -0.008 5.861 -6.731 1.00 96.50 190 ARG A N 1
ATOM 1514 C CA . ARG A 1 190 ? 0.521 6.862 -7.675 1.00 96.50 190 ARG A CA 1
ATOM 1515 C C . ARG A 1 190 ? 1.873 6.443 -8.239 1.00 96.50 190 ARG A C 1
ATOM 1517 O O . ARG A 1 190 ? 2.070 6.516 -9.447 1.00 96.50 190 ARG A O 1
ATOM 1524 N N . LYS A 1 191 ? 2.779 5.953 -7.383 1.00 96.44 191 LYS A N 1
ATOM 1525 C CA . LYS A 1 191 ? 4.077 5.418 -7.822 1.00 96.44 191 LYS A CA 1
ATOM 1526 C C . LYS A 1 191 ? 3.897 4.270 -8.822 1.00 96.44 191 LYS A C 1
ATOM 1528 O O . LYS A 1 191 ? 4.591 4.245 -9.831 1.00 96.44 191 LYS A O 1
ATOM 1533 N N . LEU A 1 192 ? 2.959 3.360 -8.562 1.00 96.25 192 LEU A N 1
ATOM 1534 C CA . LEU A 1 192 ? 2.651 2.240 -9.448 1.00 96.25 192 LEU A CA 1
ATOM 1535 C C . LEU A 1 192 ? 2.194 2.724 -10.833 1.00 96.25 192 LEU A C 1
ATOM 1537 O O . LEU A 1 192 ? 2.768 2.287 -11.823 1.00 96.25 192 LEU A O 1
ATOM 1541 N N . SER A 1 193 ? 1.262 3.683 -10.897 1.00 96.38 193 SER A N 1
ATOM 1542 C CA . SER A 1 193 ? 0.792 4.274 -12.167 1.00 96.38 193 SER A CA 1
ATOM 1543 C C . SER A 1 193 ? 1.949 4.834 -12.997 1.00 96.38 193 SER A C 1
ATOM 1545 O O . SER A 1 193 ? 2.082 4.525 -14.177 1.00 96.38 193 SER A O 1
ATOM 1547 N N . VAL A 1 194 ? 2.846 5.600 -12.365 1.00 97.06 194 VAL A N 1
ATOM 1548 C CA . VAL A 1 194 ? 4.012 6.192 -13.042 1.00 97.06 194 VAL A CA 1
ATOM 1549 C C . VAL A 1 194 ? 4.959 5.114 -13.583 1.00 97.06 194 VAL A C 1
ATOM 1551 O O . VAL A 1 194 ? 5.486 5.244 -14.692 1.00 97.06 194 VAL A O 1
ATOM 1554 N N . LEU A 1 195 ? 5.183 4.038 -12.826 1.00 95.44 195 LEU A N 1
ATOM 1555 C CA . LEU A 1 195 ? 6.023 2.922 -13.269 1.00 95.44 195 LEU A CA 1
ATOM 1556 C C . LEU A 1 195 ? 5.379 2.146 -14.425 1.00 95.44 195 LEU A C 1
ATOM 15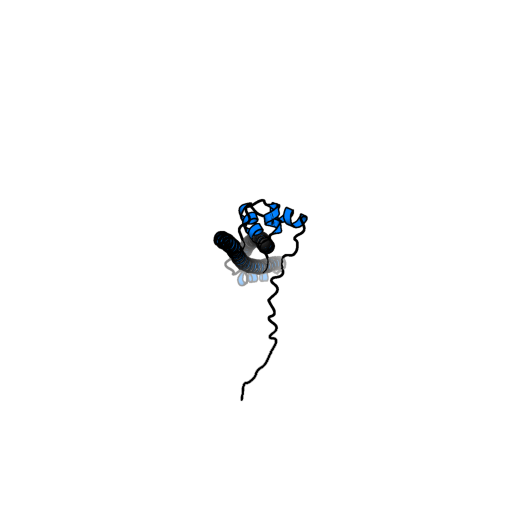58 O O . LEU A 1 195 ? 6.066 1.805 -15.388 1.00 95.44 195 LEU A O 1
ATOM 1562 N N . GLU A 1 196 ? 4.070 1.905 -14.371 1.00 94.69 196 GLU A N 1
ATOM 1563 C CA . GLU A 1 196 ? 3.313 1.232 -15.434 1.00 94.69 196 GLU A CA 1
ATOM 1564 C C . GLU A 1 196 ? 3.287 2.055 -16.732 1.00 94.69 196 GLU A C 1
ATOM 1566 O O . GLU A 1 196 ? 3.467 1.507 -17.825 1.00 94.69 196 GLU A O 1
ATOM 1571 N N . GLU A 1 197 ? 3.145 3.377 -16.631 1.00 94.50 197 GLU A N 1
ATOM 1572 C CA . GLU A 1 197 ? 3.263 4.311 -17.758 1.00 94.50 197 GLU A CA 1
ATOM 1573 C C . GLU A 1 197 ? 4.685 4.319 -18.342 1.00 94.50 197 GLU A C 1
ATOM 1575 O O . GLU A 1 197 ? 4.869 4.263 -19.564 1.00 94.50 197 GLU A O 1
ATOM 1580 N N . SER A 1 198 ? 5.706 4.312 -17.482 1.00 93.19 198 SER A N 1
ATOM 1581 C CA . SER A 1 198 ? 7.117 4.231 -17.887 1.00 93.19 198 SER A CA 1
ATOM 1582 C C . SER A 1 198 ? 7.427 2.911 -18.601 1.00 93.19 198 SER A C 1
ATOM 1584 O O . SER A 1 198 ? 8.102 2.893 -19.630 1.00 93.19 198 SER A O 1
ATOM 1586 N N . LEU A 1 199 ? 6.883 1.795 -18.113 1.00 92.44 199 LEU A N 1
ATOM 1587 C CA . LEU A 1 199 ? 7.021 0.493 -18.761 1.00 92.44 199 LEU A CA 1
ATOM 1588 C C . LEU A 1 199 ? 6.288 0.465 -20.110 1.00 92.44 199 LEU A C 1
ATOM 1590 O O . LEU A 1 199 ? 6.816 -0.044 -21.099 1.00 92.44 199 LEU A O 1
ATOM 1594 N N . SER A 1 200 ? 5.082 1.028 -20.165 1.00 91.06 200 SER A N 1
ATOM 1595 C CA . SER A 1 200 ? 4.261 1.076 -21.379 1.00 91.06 200 SER A CA 1
ATOM 1596 C C . SER A 1 200 ? 4.899 1.935 -22.469 1.00 91.06 200 SER A C 1
ATOM 1598 O O . SER A 1 200 ? 4.943 1.530 -23.631 1.00 91.06 200 SER A O 1
ATOM 1600 N N . SER A 1 201 ? 5.434 3.103 -22.111 1.00 89.12 201 SER A N 1
ATOM 1601 C CA . SER A 1 201 ? 6.171 3.974 -23.035 1.00 89.12 201 SER A CA 1
ATOM 1602 C C . SER A 1 201 ? 7.458 3.314 -23.539 1.00 89.12 201 SER A C 1
ATOM 1604 O O . SER A 1 201 ? 7.750 3.361 -24.738 1.00 89.12 201 SER A O 1
ATOM 1606 N N . LEU A 1 202 ? 8.179 2.599 -22.672 1.00 87.94 202 LEU A N 1
ATOM 1607 C CA . LEU A 1 202 ? 9.349 1.822 -23.073 1.00 87.94 202 LEU A CA 1
ATOM 1608 C C . LEU A 1 202 ? 8.978 0.697 -24.053 1.00 87.94 202 LEU A C 1
ATOM 1610 O O . LEU A 1 202 ? 9.612 0.564 -25.095 1.00 87.94 202 LEU A O 1
ATOM 1614 N N . LYS A 1 203 ? 7.898 -0.049 -23.785 1.00 83.56 203 LYS A N 1
ATOM 1615 C CA . LYS A 1 203 ? 7.396 -1.111 -24.678 1.00 83.56 203 LYS A CA 1
ATOM 1616 C C . LYS A 1 203 ? 6.940 -0.584 -26.043 1.00 83.56 203 LYS A C 1
ATOM 1618 O O . LYS A 1 203 ? 7.070 -1.298 -27.030 1.00 83.56 203 LYS A O 1
ATOM 1623 N N . ARG A 1 204 ? 6.424 0.649 -26.118 1.00 79.50 204 ARG A N 1
ATOM 1624 C CA . ARG A 1 204 ? 6.042 1.299 -27.390 1.00 79.50 204 ARG A CA 1
ATOM 1625 C C . ARG A 1 204 ? 7.248 1.742 -28.218 1.00 79.50 204 ARG A C 1
ATOM 1627 O O . ARG A 1 204 ? 7.169 1.749 -29.439 1.00 79.50 204 ARG A O 1
ATOM 1634 N N . THR A 1 205 ? 8.340 2.135 -27.565 1.00 73.81 205 THR A N 1
ATOM 1635 C CA . THR A 1 205 ? 9.554 2.633 -28.237 1.00 73.81 205 THR A CA 1
ATOM 1636 C C . THR A 1 205 ? 10.520 1.519 -28.636 1.00 73.81 205 THR A C 1
ATOM 1638 O O . THR A 1 205 ? 11.375 1.724 -29.497 1.00 73.81 205 THR A O 1
ATOM 1641 N N . THR A 1 206 ? 10.374 0.323 -28.064 1.00 68.62 206 THR A N 1
ATOM 1642 C CA . THR A 1 206 ? 11.082 -0.876 -28.516 1.00 68.62 206 THR A CA 1
ATOM 1643 C C . THR A 1 206 ? 10.292 -1.586 -29.619 1.00 68.62 206 THR A C 1
ATOM 1645 O O . THR A 1 206 ? 9.186 -2.053 -29.343 1.00 68.62 206 THR A O 1
ATOM 1648 N N . PRO A 1 207 ? 10.820 -1.717 -30.850 1.00 54.97 207 PRO A N 1
ATOM 1649 C CA . PRO A 1 207 ? 10.151 -2.480 -31.899 1.00 54.97 207 PRO A CA 1
ATOM 1650 C C . PRO A 1 207 ? 10.000 -3.947 -31.473 1.00 54.97 207 PRO A C 1
ATOM 1652 O O . PRO A 1 207 ? 10.960 -4.564 -31.001 1.00 54.97 207 PRO A O 1
ATOM 1655 N N . LYS A 1 208 ? 8.783 -4.485 -31.622 1.00 53.97 208 LYS A N 1
ATOM 1656 C CA . LYS A 1 208 ? 8.513 -5.923 -31.490 1.00 53.97 208 LYS A CA 1
ATOM 1657 C C . LYS A 1 208 ? 9.224 -6.663 -32.628 1.00 53.97 208 LYS A C 1
ATOM 1659 O O . LYS A 1 208 ? 9.302 -6.129 -33.733 1.00 53.97 208 LYS A O 1
ATOM 1664 N N . MET A 1 209 ? 9.786 -7.831 -32.309 1.00 45.00 209 MET A N 1
ATOM 1665 C CA . MET A 1 209 ? 10.362 -8.748 -33.300 1.00 45.00 209 MET A CA 1
ATOM 1666 C C . MET A 1 209 ? 9.289 -9.257 -34.254 1.00 45.00 209 MET A C 1
ATOM 1668 O O . MET A 1 209 ? 8.140 -9.425 -33.782 1.00 45.00 209 MET A O 1
#

Secondary structure (DSSP, 8-state):
-------------------------HHHHHHHHHHS-HHHHHHHHHH-HHHHHHHT-----TT-HHHHHHHHHHHHHHHHHHHHHHHHHHHHHHHHHHHHHHHHHHHHHHHHHHHHHHHHHHHHHHHHHHHHHHHHHHHHS-HHHHHHHHHHT---SS-HHHHHHHHHHHHHHHHHHHHHHHHHHHHHHHHHHHHHHHHHHHHHHSPP-

Nearest PDB structures (foldseek):
  8ilv-assembly1_B  TM=4.619E-01  e=5.917E-01  Homo sapiens
  2rd0-assembly1_B  TM=4.256E-01  e=7.875E-01  Homo sapiens
  4ovu-assembly1_B  TM=4.226E-01  e=2.081E+00  Homo sapiens
  8qhw-assembly1_E  TM=4.405E-01  e=4.377E+00  Synechocystis sp. PCC 6803

Sequence (209 aa):
EHGSGAGGVEEGRKDGGMERLVELPESLLCELLRKFDTPELLALACTCRKLNEFVGAHVLEPGSEEYRKTKEAFLRQKLNRQRKAQRKANILECEIQDVNREMRTLKEEANELRNQERVDRKLYQEIGRGRSAGIALKTWAPAPVSVWHKKVVEQTPVSVDSRMEDLAAKLKVTKLLLKNVLQRMETKKRKLSVLEESLSSLKRTTPKM

pLDDT: mean 75.83, std 20.16, range [30.86, 97.94]